Protein AF-A0A924AMP0-F1 (afdb_monomer_lite)

Secondary structure (DSSP, 8-state):
-HHHHHTHHHHHHHHSS-HHHHHHHHHHHHHHHHHHHHHHHHS----HHHHHHHHHHHHHHHHHHHHHHHHHHHHHHHHHHHHHHHHHHHHTT--------S-SSSHHHHHHHHHHHHHHHHHHHHHHHHHHHHHHHHHHHHHHHHHHHHHHHHHHHHHHHHHHHHHHHHHHHHHHHHHHHHHHHHHHHHHHHHHHHHHHHHHHHHHHHHHHHHHHHHHHHHHHHHHHHHHHHHHHHHHHHHHHHHHTGGGGHHHHHHHHHHHHHHHHHHHHHHHHHHHHHHHHHHHHT-

Foldseek 3Di:
DVLVVVLVVLLVVCQQDAPVRLVVVLVVLVVQLVVLVVCCVPDPPPDPVSVVVSVVSNVVSVVVSVSNVVSNVVNVVVLVVLLVVLVVCVVVVNLPDDQDDVHCDYPSNVVSVVSNVVSVVVVVVVVVVVVVVVVVVVVVVVVVVVVVVVVVVVVVVVVVVVVVVVVVVVVVVVVVVVVVVVVVVVVVVVVVVVVVVVVVVVVVVVVVVLVVLLVVLVVLLVVLVVQLVVLVVQLVVLVVQLVVLVVVPPVSPVSNVVSVVSNVVSVVSNVVSVVSNVVSVVVSVVSVVD

Sequence (290 aa):
MMFAKLLFPAIWLMRRRHFAGKLVLLALIAALPLMVVVWQLIGDASAGSDFVRGAIANGVGMLLLVYFLLALNRSVAQDLGQIMVATEKMIAGELRLSLVLDRSQDELGILAASVEKLSRTLSGMVANVRSNAAFVAHSGKSLAIGNRNLSDRTEQQAASLEQTAASVAQLSSTVRANANTASDANIQAGQVRNLANGGAACMVEAIEAVEAVQGSAKRMDEIVSVIDGLAFQTNILALNAAVEAARAGESGRGFSVVASEVRSLAQRSAESAKEIRLLIRVSSHHIAAS

Radius of gyration: 82.63 Å; chains: 1; bounding box: 149×42×211 Å

Structure (mmCIF, N/CA/C/O backbone):
data_AF-A0A924AMP0-F1
#
_entry.id   AF-A0A924AMP0-F1
#
loop_
_atom_site.group_PDB
_atom_site.id
_atom_site.type_symbol
_atom_site.label_atom_id
_atom_site.label_alt_id
_atom_site.label_comp_id
_atom_site.label_asym_id
_atom_site.label_entity_id
_atom_site.label_seq_id
_atom_site.pdbx_PDB_ins_code
_atom_site.Cartn_x
_atom_site.Cartn_y
_atom_site.Cartn_z
_atom_site.occupancy
_atom_site.B_iso_or_equiv
_atom_site.auth_seq_id
_atom_site.auth_comp_id
_atom_site.auth_asym_id
_atom_site.auth_atom_id
_atom_site.pdbx_PDB_model_num
ATOM 1 N N . MET A 1 1 ? 37.766 -8.713 -76.302 1.00 49.28 1 MET A N 1
ATOM 2 C CA . MET A 1 1 ? 38.794 -9.250 -75.374 1.00 49.28 1 MET A CA 1
ATOM 3 C C . MET A 1 1 ? 40.245 -9.017 -75.827 1.00 49.28 1 MET A C 1
ATOM 5 O O . MET A 1 1 ? 41.067 -8.758 -74.958 1.00 49.28 1 MET A O 1
ATOM 9 N N . MET A 1 2 ? 40.587 -9.033 -77.128 1.00 52.97 2 MET A N 1
ATOM 10 C CA . MET A 1 2 ? 41.971 -8.786 -77.606 1.00 52.97 2 MET A CA 1
ATOM 11 C C . MET A 1 2 ? 42.549 -7.403 -77.234 1.00 52.97 2 MET A C 1
ATOM 13 O O . MET A 1 2 ? 43.676 -7.330 -76.754 1.00 52.97 2 MET A O 1
ATOM 17 N N . PHE A 1 3 ? 41.767 -6.321 -77.337 1.00 56.41 3 PHE A N 1
ATOM 18 C CA . PHE A 1 3 ? 42.219 -4.958 -76.990 1.00 56.41 3 PHE A CA 1
ATOM 19 C C . PHE A 1 3 ? 42.600 -4.766 -75.511 1.00 56.41 3 PHE A C 1
ATOM 21 O O . PHE A 1 3 ? 43.469 -3.961 -75.189 1.00 56.41 3 PHE A O 1
ATOM 28 N N . ALA A 1 4 ? 41.981 -5.522 -74.598 1.00 59.81 4 ALA A N 1
ATOM 29 C CA . ALA A 1 4 ? 42.252 -5.407 -73.165 1.00 59.81 4 ALA A CA 1
ATOM 30 C C . ALA A 1 4 ? 43.604 -6.026 -72.770 1.00 59.81 4 ALA A C 1
ATOM 32 O O . ALA A 1 4 ? 44.246 -5.540 -71.843 1.00 59.81 4 ALA A O 1
ATOM 33 N N . LYS A 1 5 ? 44.055 -7.065 -73.491 1.00 67.75 5 LYS A N 1
ATOM 34 C CA . LYS A 1 5 ? 45.374 -7.681 -73.279 1.00 67.75 5 LYS A CA 1
ATOM 35 C C . LYS A 1 5 ? 46.502 -6.817 -73.844 1.00 67.75 5 LYS A C 1
ATOM 37 O O . LYS A 1 5 ? 47.561 -6.743 -73.234 1.00 67.75 5 LYS A O 1
ATOM 42 N N . LEU A 1 6 ? 46.252 -6.108 -74.950 1.00 71.81 6 LEU A N 1
ATOM 43 C CA . LEU A 1 6 ? 47.237 -5.214 -75.565 1.00 71.81 6 LEU A CA 1
ATOM 44 C C . LEU A 1 6 ? 47.578 -4.018 -74.661 1.00 71.81 6 LEU A C 1
ATOM 46 O O . LEU A 1 6 ? 48.734 -3.627 -74.574 1.00 71.81 6 LEU A O 1
ATOM 50 N N . LEU A 1 7 ? 46.589 -3.456 -73.959 1.00 75.94 7 LEU A N 1
ATOM 51 C CA . LEU A 1 7 ? 46.765 -2.315 -73.047 1.00 75.94 7 LEU A CA 1
ATOM 52 C C . LEU A 1 7 ? 47.281 -2.713 -71.653 1.00 75.94 7 LEU A C 1
ATOM 54 O O . LEU A 1 7 ? 47.599 -1.837 -70.855 1.00 75.94 7 LEU A O 1
ATOM 58 N N . PHE A 1 8 ? 47.371 -4.010 -71.341 1.00 78.69 8 PHE A N 1
ATOM 59 C CA . PHE A 1 8 ? 47.710 -4.502 -70.002 1.00 78.69 8 PHE A CA 1
ATOM 60 C C . PHE A 1 8 ? 49.053 -3.977 -69.450 1.00 78.69 8 PHE A C 1
ATOM 62 O O . PHE A 1 8 ? 49.065 -3.563 -68.292 1.00 78.69 8 PHE A O 1
ATOM 69 N N . PRO A 1 9 ? 50.153 -3.896 -70.231 1.00 80.31 9 PRO A N 1
ATOM 70 C CA . PRO A 1 9 ? 51.427 -3.353 -69.751 1.00 80.31 9 PRO A CA 1
ATOM 71 C C . PRO A 1 9 ? 51.350 -1.859 -69.409 1.00 80.31 9 PRO A C 1
ATOM 73 O O . PRO A 1 9 ? 51.807 -1.446 -68.343 1.00 80.31 9 PRO A O 1
ATOM 76 N N . ALA A 1 10 ? 50.731 -1.044 -70.275 1.00 77.69 10 ALA A N 1
ATOM 77 C CA . ALA A 1 10 ? 50.540 0.383 -70.004 1.00 77.69 10 ALA A CA 1
ATOM 78 C C . ALA A 1 10 ? 49.589 0.623 -68.840 1.00 77.69 10 ALA A C 1
ATOM 80 O O . ALA A 1 10 ? 49.848 1.491 -68.014 1.00 77.69 10 ALA A O 1
ATOM 81 N N . ILE A 1 11 ? 48.515 -0.159 -68.749 1.00 78.12 11 ILE A N 1
ATOM 82 C CA . ILE A 1 11 ? 47.588 -0.110 -67.625 1.00 78.12 11 ILE A CA 1
ATOM 83 C C . ILE A 1 11 ? 48.341 -0.470 -66.342 1.00 78.12 11 ILE A C 1
ATOM 85 O O . ILE A 1 11 ? 48.287 0.291 -65.389 1.00 78.12 11 ILE A O 1
ATOM 89 N N . TRP A 1 12 ? 49.116 -1.553 -66.307 1.00 81.44 12 TRP A N 1
ATOM 90 C CA . TRP A 1 12 ? 49.914 -1.931 -65.137 1.00 81.44 12 TRP A CA 1
ATOM 91 C C . TRP A 1 12 ? 50.905 -0.833 -64.712 1.00 81.44 12 TRP A C 1
ATOM 93 O O . TRP A 1 12 ? 50.969 -0.484 -63.533 1.00 81.44 12 TRP A O 1
ATOM 103 N N . LEU A 1 13 ? 51.612 -0.217 -65.666 1.00 78.44 13 LEU A N 1
ATOM 104 C CA . LEU A 1 13 ? 52.546 0.879 -65.387 1.00 78.44 13 LEU A CA 1
ATOM 105 C C . LEU A 1 13 ? 51.825 2.136 -64.872 1.00 78.44 13 LEU A C 1
ATOM 107 O O . LEU A 1 13 ? 52.231 2.720 -63.866 1.00 78.44 13 LEU A O 1
ATOM 111 N N . MET A 1 14 ? 50.728 2.523 -65.529 1.00 74.62 14 MET A N 1
ATOM 112 C CA . MET A 1 14 ? 49.878 3.650 -65.129 1.00 74.62 14 MET A CA 1
ATOM 113 C C . MET A 1 14 ? 49.237 3.426 -63.762 1.00 74.62 14 MET A C 1
ATOM 115 O O . MET A 1 14 ? 48.948 4.380 -63.055 1.00 74.62 14 MET A O 1
ATOM 119 N N . ARG A 1 15 ? 49.020 2.175 -63.363 1.00 74.25 15 ARG A N 1
ATOM 120 C CA . ARG A 1 15 ? 48.409 1.809 -62.084 1.00 74.25 15 ARG A CA 1
ATOM 121 C C . ARG A 1 15 ? 49.348 1.915 -60.887 1.00 74.25 15 ARG A C 1
ATOM 123 O O . ARG A 1 15 ? 48.858 1.984 -59.768 1.00 74.25 15 ARG A O 1
ATOM 130 N N . ARG A 1 16 ? 50.666 1.933 -61.103 1.00 77.50 16 ARG A N 1
ATOM 131 C CA . ARG A 1 16 ? 51.673 1.993 -60.028 1.00 77.50 16 ARG A CA 1
ATOM 132 C C . ARG A 1 16 ? 52.126 3.419 -59.692 1.00 77.50 16 ARG A C 1
ATOM 134 O O . ARG A 1 16 ? 52.827 3.618 -58.708 1.00 77.50 16 ARG A O 1
ATOM 141 N N . ARG A 1 17 ? 51.764 4.408 -60.513 1.00 77.00 17 ARG A N 1
ATOM 142 C CA . ARG A 1 17 ? 52.144 5.816 -60.327 1.00 77.00 17 ARG A CA 1
ATOM 143 C C . ARG A 1 17 ? 50.979 6.630 -59.764 1.00 77.00 17 ARG A C 1
ATOM 145 O O . ARG A 1 17 ? 49.837 6.392 -60.140 1.00 77.00 17 ARG A O 1
ATOM 152 N N . HIS A 1 18 ? 51.279 7.635 -58.942 1.00 82.44 18 HIS A N 1
ATOM 153 C CA . HIS A 1 18 ? 50.321 8.687 -58.574 1.00 82.44 18 HIS A CA 1
ATOM 154 C C . HIS A 1 18 ? 49.787 9.406 -59.813 1.00 82.44 18 HIS A C 1
ATOM 156 O O . HIS A 1 18 ? 50.470 9.441 -60.842 1.00 82.44 18 HIS A O 1
ATOM 162 N N . PHE A 1 19 ? 48.607 10.021 -59.724 1.00 81.56 19 PHE A N 1
ATOM 163 C CA . PHE A 1 19 ? 47.992 10.733 -60.846 1.00 81.56 19 PHE A CA 1
ATOM 164 C C . PHE A 1 19 ? 48.928 11.784 -61.462 1.00 81.56 19 PHE A C 1
ATOM 166 O O . PHE A 1 19 ? 49.113 11.804 -62.680 1.00 81.56 19 PHE A O 1
ATOM 173 N N . ALA A 1 20 ? 49.632 12.562 -60.633 1.00 82.81 20 ALA A N 1
ATOM 174 C CA . ALA A 1 20 ? 50.655 13.503 -61.098 1.00 82.81 20 ALA A CA 1
ATOM 175 C C . ALA A 1 20 ? 51.782 12.806 -61.887 1.00 82.81 20 ALA A C 1
ATOM 177 O O . ALA A 1 20 ? 52.205 13.280 -62.938 1.00 82.81 20 ALA A O 1
ATOM 178 N N . GLY A 1 21 ? 52.221 11.625 -61.440 1.00 84.00 21 GLY A N 1
ATOM 179 C CA . GLY A 1 21 ? 53.219 10.817 -62.143 1.00 84.00 21 GLY A CA 1
ATOM 180 C C . GLY A 1 21 ? 52.727 10.252 -63.481 1.00 84.00 21 GLY A C 1
ATOM 181 O O . GLY A 1 21 ? 53.539 10.079 -64.392 1.00 84.00 21 GLY A O 1
ATOM 182 N N . LYS A 1 22 ? 51.417 9.992 -63.621 1.00 85.50 22 LYS A N 1
ATOM 183 C CA . LYS A 1 22 ? 50.777 9.604 -64.893 1.00 85.50 22 LYS A CA 1
ATOM 184 C C . LYS A 1 22 ? 50.780 10.782 -65.874 1.00 85.50 22 LYS A C 1
ATOM 186 O O . LYS A 1 22 ? 51.137 10.601 -67.035 1.00 85.50 22 LYS A O 1
ATOM 191 N N . LEU A 1 23 ? 50.458 11.988 -65.395 1.00 85.88 23 LEU A N 1
ATOM 192 C CA . LEU A 1 23 ? 50.478 13.216 -66.199 1.00 85.88 23 LEU A CA 1
ATOM 193 C C . LEU A 1 23 ? 51.889 13.586 -66.664 1.00 85.88 23 LEU A C 1
ATOM 195 O O . LEU A 1 23 ? 52.074 13.890 -67.838 1.00 85.88 23 LEU A O 1
ATOM 199 N N . VAL A 1 24 ? 52.892 13.492 -65.785 1.00 87.94 24 VAL A N 1
ATOM 200 C CA . VAL A 1 24 ? 54.298 13.731 -66.155 1.00 87.94 24 VAL A CA 1
ATOM 201 C C . VAL A 1 24 ? 54.767 12.727 -67.210 1.00 87.94 24 VAL A C 1
ATOM 203 O O . VAL A 1 24 ? 55.423 13.112 -68.172 1.00 87.94 24 VAL A O 1
ATOM 206 N N . LEU A 1 25 ? 54.399 11.447 -67.082 1.00 86.88 25 LEU A N 1
ATOM 207 C CA . LEU A 1 25 ? 54.739 10.428 -68.078 1.00 86.88 25 LEU A CA 1
ATOM 208 C C . LEU A 1 25 ? 54.087 10.717 -69.439 1.00 86.88 25 LEU A C 1
ATOM 210 O O . LEU A 1 25 ? 54.753 10.602 -70.464 1.00 86.88 25 LEU A O 1
ATOM 214 N N . LEU A 1 26 ? 52.822 11.146 -69.461 1.00 88.38 26 LEU A N 1
ATOM 215 C CA . LEU A 1 26 ? 52.153 11.563 -70.697 1.00 88.38 26 LEU A CA 1
ATOM 216 C C . LEU A 1 26 ? 52.784 12.817 -71.307 1.00 88.38 26 LEU A C 1
ATOM 218 O O . LEU A 1 26 ? 52.979 12.855 -72.517 1.00 88.38 26 LEU A O 1
ATOM 222 N N . ALA A 1 27 ? 53.141 13.808 -70.488 1.00 87.56 27 ALA A N 1
ATOM 223 C CA . ALA A 1 27 ? 53.802 15.027 -70.945 1.00 87.56 27 ALA A CA 1
ATOM 224 C C . ALA A 1 27 ? 55.174 14.727 -71.571 1.00 87.56 27 ALA A C 1
ATOM 226 O O . ALA A 1 27 ? 55.487 15.256 -72.633 1.00 87.56 27 ALA A O 1
ATOM 227 N N . LEU A 1 28 ? 55.959 13.825 -70.969 1.00 88.31 28 LEU A N 1
ATOM 228 C CA . LEU A 1 28 ? 57.234 13.373 -71.533 1.00 88.31 28 LEU A CA 1
ATOM 229 C C . LEU A 1 28 ? 57.041 12.627 -72.861 1.00 88.31 28 LEU A C 1
ATOM 231 O O . LEU A 1 28 ? 57.766 12.894 -73.816 1.00 88.31 28 LEU A O 1
ATOM 235 N N . ILE A 1 29 ? 56.046 11.738 -72.954 1.00 87.88 29 ILE A N 1
ATOM 236 C CA . ILE A 1 29 ? 55.737 11.019 -74.201 1.00 87.88 29 ILE A CA 1
ATOM 237 C C . ILE A 1 29 ? 55.261 11.986 -75.295 1.00 87.88 29 ILE A C 1
ATOM 239 O O . ILE A 1 29 ? 55.633 11.816 -76.451 1.00 87.88 29 ILE A O 1
ATOM 243 N N . ALA A 1 30 ? 54.485 13.014 -74.943 1.00 87.56 30 ALA A N 1
ATOM 244 C CA . ALA A 1 30 ? 54.027 14.044 -75.875 1.00 87.56 30 ALA A CA 1
ATOM 245 C C . ALA A 1 30 ? 55.147 15.006 -76.313 1.00 87.56 30 ALA A C 1
ATOM 247 O O . ALA A 1 30 ? 55.114 15.515 -77.432 1.00 87.56 30 ALA A O 1
ATOM 248 N N . ALA A 1 31 ? 56.155 15.238 -75.466 1.00 86.81 31 ALA A N 1
ATOM 249 C CA . ALA A 1 31 ? 57.297 16.093 -75.785 1.00 86.81 31 ALA A CA 1
ATOM 250 C C . ALA A 1 31 ? 58.271 15.447 -76.787 1.00 86.81 31 ALA A C 1
ATOM 252 O O . ALA A 1 31 ? 58.903 16.163 -77.558 1.00 86.81 31 ALA A O 1
ATOM 253 N N . LEU A 1 32 ? 58.372 14.112 -76.817 1.00 85.56 32 LEU A N 1
ATOM 254 C CA . LEU A 1 32 ? 59.247 13.376 -77.741 1.00 85.56 32 LEU A CA 1
ATOM 255 C C . LEU A 1 32 ? 58.989 13.685 -79.230 1.00 85.56 32 LEU A C 1
ATOM 257 O O . LEU A 1 32 ? 59.943 14.072 -79.904 1.00 85.56 32 LEU A O 1
ATOM 261 N N . PRO A 1 33 ? 57.759 13.569 -79.774 1.00 84.12 33 PRO A N 1
ATOM 262 C CA . PRO A 1 33 ? 57.504 13.926 -81.169 1.00 84.12 33 PRO A CA 1
ATOM 263 C C . PRO A 1 33 ? 57.737 15.423 -81.424 1.00 84.12 33 PRO A C 1
ATOM 265 O O . PRO A 1 33 ? 58.324 15.805 -82.433 1.00 84.12 33 PRO A O 1
ATOM 268 N N . LEU A 1 34 ? 57.382 16.287 -80.468 1.00 83.88 34 LEU A N 1
ATOM 269 C CA . LEU A 1 34 ? 57.619 17.727 -80.587 1.00 83.88 34 LEU A CA 1
ATOM 270 C C . LEU A 1 34 ? 59.120 18.056 -80.690 1.00 83.88 34 LEU A C 1
ATOM 272 O O . LEU A 1 34 ? 59.516 18.866 -81.524 1.00 83.88 34 LEU A O 1
ATOM 276 N N . MET A 1 35 ? 59.965 17.390 -79.897 1.00 85.00 35 MET A N 1
ATOM 277 C CA . MET A 1 35 ? 61.423 17.517 -79.984 1.00 85.00 35 MET A CA 1
ATOM 278 C C . MET A 1 35 ? 61.969 17.042 -81.332 1.00 85.00 35 MET A C 1
ATOM 280 O O . MET A 1 35 ? 62.850 17.698 -81.883 1.00 85.00 35 MET A O 1
ATOM 284 N N . VAL A 1 36 ? 61.441 15.944 -81.886 1.00 84.88 36 VAL A N 1
ATOM 285 C CA . VAL A 1 36 ? 61.840 15.452 -83.217 1.00 84.88 36 VAL A CA 1
ATOM 286 C C . VAL A 1 36 ? 61.487 16.475 -84.299 1.00 84.88 36 VAL A C 1
ATOM 288 O O . VAL A 1 36 ? 62.316 16.748 -85.164 1.00 84.88 36 VAL A O 1
ATOM 291 N N . VAL A 1 37 ? 60.303 17.091 -84.228 1.00 83.81 37 VAL A N 1
ATOM 292 C CA . VAL A 1 37 ? 59.884 18.154 -85.159 1.00 83.81 37 VAL A CA 1
ATOM 293 C C . VAL A 1 37 ? 60.779 19.393 -85.043 1.00 83.81 37 VAL A C 1
ATOM 295 O O . VAL A 1 37 ? 61.227 19.921 -86.056 1.00 83.81 37 VAL A O 1
ATOM 298 N N . VAL A 1 38 ? 61.086 19.846 -83.824 1.00 84.75 38 VAL A N 1
ATOM 299 C CA . VAL A 1 38 ? 61.974 21.001 -83.596 1.00 84.75 38 VAL A CA 1
ATOM 300 C C . VAL A 1 38 ? 63.387 20.727 -84.117 1.00 84.75 38 VAL A C 1
ATOM 302 O O . VAL A 1 38 ? 63.980 21.588 -84.763 1.00 84.75 38 VAL A O 1
ATOM 305 N N . TRP A 1 39 ? 63.916 19.522 -83.893 1.00 81.62 39 TRP A N 1
ATOM 306 C CA . TRP A 1 39 ? 65.228 19.126 -84.403 1.00 81.62 39 TRP A CA 1
ATOM 307 C C . TRP A 1 39 ? 65.273 19.112 -85.939 1.00 81.62 39 TRP A C 1
ATOM 309 O O . TRP A 1 39 ? 66.247 19.582 -86.521 1.00 81.62 39 TRP A O 1
ATOM 319 N N . GLN A 1 40 ? 64.197 18.663 -86.595 1.00 79.38 40 GLN A N 1
ATOM 320 C CA . GLN A 1 40 ? 64.063 18.711 -88.057 1.00 79.38 40 GLN A CA 1
ATOM 321 C C . GLN A 1 40 ? 63.944 20.137 -88.620 1.00 79.38 40 GLN A C 1
ATOM 323 O O . GLN A 1 40 ? 64.362 20.364 -89.749 1.00 79.38 40 GLN A O 1
ATOM 328 N N . LEU A 1 41 ? 63.374 21.082 -87.864 1.00 78.88 41 LEU A N 1
ATOM 329 C CA . LEU A 1 41 ? 63.226 22.483 -88.281 1.00 78.88 41 LEU A CA 1
ATOM 330 C C . LEU A 1 41 ? 64.513 23.306 -88.120 1.00 78.88 41 LEU A C 1
ATOM 332 O O . LEU A 1 41 ? 64.723 24.250 -88.875 1.00 78.88 41 LEU A O 1
ATOM 336 N N . ILE A 1 42 ? 65.336 22.988 -87.115 1.00 80.31 42 ILE A N 1
ATOM 337 C CA . ILE A 1 42 ? 66.580 23.715 -86.805 1.00 80.31 42 ILE A CA 1
ATOM 338 C C . ILE A 1 42 ? 67.790 23.099 -87.528 1.00 80.31 42 ILE A C 1
ATOM 340 O O . ILE A 1 42 ? 68.749 23.806 -87.832 1.00 80.31 42 ILE A O 1
ATOM 344 N N . GLY A 1 43 ? 67.776 21.788 -87.783 1.00 69.62 43 GLY A N 1
ATOM 345 C CA . GLY A 1 43 ? 68.837 21.103 -88.519 1.00 69.62 43 GLY A CA 1
ATOM 346 C C . GLY A 1 43 ? 68.798 21.402 -90.019 1.00 69.62 43 GLY A C 1
ATOM 347 O O . GLY A 1 43 ? 67.726 21.580 -90.592 1.00 69.62 43 GLY A O 1
ATOM 348 N N . ASP A 1 44 ? 69.965 21.396 -90.669 1.00 60.41 44 ASP A N 1
ATOM 349 C CA . ASP A 1 44 ? 70.131 21.567 -92.122 1.00 60.41 44 ASP A CA 1
ATOM 350 C C . ASP A 1 44 ? 69.695 20.281 -92.864 1.00 60.41 44 ASP A C 1
ATOM 352 O O . ASP A 1 44 ? 70.479 19.571 -93.498 1.00 60.41 44 ASP A O 1
ATOM 356 N N . ALA A 1 45 ? 68.428 19.898 -92.676 1.00 56.88 45 ALA A N 1
ATOM 357 C CA . ALA A 1 45 ? 67.839 18.620 -93.063 1.00 56.88 45 ALA A CA 1
ATOM 358 C C . ALA A 1 45 ? 67.558 18.557 -94.576 1.00 56.88 45 ALA A C 1
ATOM 360 O O . ALA A 1 45 ? 66.424 18.395 -95.020 1.00 56.88 45 ALA A O 1
ATOM 361 N N . SER A 1 46 ? 68.607 18.687 -95.387 1.00 53.25 46 SER A N 1
ATOM 362 C CA . SER A 1 46 ? 68.559 18.562 -96.849 1.00 53.25 46 SER A CA 1
ATOM 363 C C . SER A 1 46 ? 68.765 17.118 -97.347 1.00 53.25 46 SER A C 1
ATOM 365 O O . SER A 1 46 ? 68.686 16.860 -98.548 1.00 53.25 46 SER A O 1
ATOM 367 N N . ALA A 1 47 ? 68.960 16.142 -96.445 1.00 60.06 47 ALA A N 1
ATOM 368 C CA . ALA A 1 47 ? 69.071 14.718 -96.773 1.00 60.06 47 ALA A CA 1
ATOM 369 C C . ALA A 1 47 ? 67.721 13.982 -96.627 1.00 60.06 47 ALA A C 1
ATOM 371 O O . ALA A 1 47 ? 67.167 13.862 -95.533 1.00 60.06 47 ALA A O 1
ATOM 372 N N . GLY A 1 48 ? 67.203 13.407 -97.721 1.00 61.53 48 GLY A N 1
ATOM 373 C CA . GLY A 1 48 ? 65.899 12.719 -97.746 1.00 61.53 48 GLY A CA 1
ATOM 374 C C . GLY A 1 48 ? 65.742 11.546 -96.759 1.00 61.53 48 GLY A C 1
ATOM 375 O O . GLY A 1 48 ? 64.620 11.203 -96.390 1.00 61.53 48 GLY A O 1
ATOM 376 N N . SER A 1 49 ? 66.839 10.952 -96.274 1.00 67.88 49 SER A N 1
ATOM 377 C CA . SER A 1 49 ? 66.812 9.875 -95.271 1.00 67.88 49 SER A CA 1
ATOM 378 C C . SER A 1 49 ? 66.461 10.346 -93.855 1.00 67.88 49 SER A C 1
ATOM 380 O O . SER A 1 49 ? 65.857 9.584 -93.096 1.00 67.88 49 SER A O 1
ATOM 382 N N . ASP A 1 50 ? 66.801 11.585 -93.493 1.00 72.12 50 ASP A N 1
ATOM 383 C CA . ASP A 1 50 ? 66.580 12.117 -92.139 1.00 72.12 50 ASP A CA 1
ATOM 384 C C . ASP A 1 50 ? 65.132 12.582 -91.944 1.00 72.12 50 ASP A C 1
ATOM 386 O O . ASP A 1 50 ? 64.558 12.445 -90.857 1.00 72.12 50 ASP A O 1
ATOM 390 N N . PHE A 1 51 ? 64.482 13.008 -93.032 1.00 74.44 51 PHE A N 1
ATOM 391 C CA . PHE A 1 51 ? 63.049 13.290 -93.052 1.00 74.44 51 PHE A CA 1
ATOM 392 C C . PHE A 1 51 ? 62.212 12.028 -92.781 1.00 74.44 51 PHE A C 1
ATOM 394 O O . PHE A 1 51 ? 61.341 12.032 -91.909 1.00 74.44 51 PHE A O 1
ATOM 401 N N . VAL A 1 52 ? 62.521 10.914 -93.463 1.00 79.56 52 VAL A N 1
ATOM 402 C CA . VAL A 1 52 ? 61.801 9.635 -93.304 1.00 79.56 52 VAL A CA 1
ATOM 403 C C . VAL A 1 52 ? 61.968 9.067 -91.891 1.00 79.56 52 VAL A C 1
ATOM 405 O O . VAL A 1 52 ? 60.993 8.619 -91.285 1.00 79.56 52 VAL A O 1
ATOM 408 N N . ARG A 1 53 ? 63.180 9.120 -91.323 1.00 80.31 53 ARG A N 1
ATOM 409 C CA . ARG A 1 53 ? 63.443 8.645 -89.953 1.00 80.31 53 ARG A CA 1
ATOM 410 C C . ARG A 1 53 ? 62.674 9.446 -88.902 1.00 80.31 53 ARG A C 1
ATOM 412 O O . ARG A 1 53 ? 62.076 8.843 -88.010 1.00 80.31 53 ARG A O 1
ATOM 419 N N . GLY A 1 54 ? 62.631 10.774 -89.019 1.00 82.19 54 GLY A N 1
ATOM 420 C CA . GLY A 1 54 ? 61.859 11.596 -88.086 1.00 82.19 54 GLY A CA 1
ATOM 421 C C . GLY A 1 54 ? 60.343 11.448 -88.258 1.00 82.19 54 GLY A C 1
ATOM 422 O O . GLY A 1 54 ? 59.622 11.449 -87.263 1.00 82.19 54 GLY A O 1
ATOM 423 N N . ALA A 1 55 ? 59.841 11.206 -89.475 1.00 82.00 55 ALA A N 1
ATOM 424 C CA . ALA A 1 55 ? 58.425 10.892 -89.699 1.00 82.00 55 ALA A CA 1
ATOM 425 C C . ALA A 1 55 ? 58.004 9.576 -89.013 1.00 82.00 55 ALA A C 1
ATOM 427 O O . ALA A 1 55 ? 56.964 9.525 -88.354 1.00 82.00 55 ALA A O 1
ATOM 428 N N . ILE A 1 56 ? 58.838 8.531 -89.094 1.00 85.38 56 ILE A N 1
ATOM 429 C CA . ILE A 1 56 ? 58.601 7.256 -88.397 1.00 85.38 56 ILE A CA 1
ATOM 430 C C . ILE A 1 56 ? 58.648 7.453 -86.875 1.00 85.38 56 ILE A C 1
ATOM 432 O O . ILE A 1 56 ? 57.758 6.974 -86.172 1.00 85.38 56 ILE A O 1
ATOM 436 N N . ALA A 1 57 ? 59.638 8.187 -86.356 1.00 85.06 57 ALA A N 1
ATOM 437 C CA . ALA A 1 57 ? 59.755 8.468 -84.923 1.00 85.06 57 ALA A CA 1
ATOM 438 C C . ALA A 1 57 ? 58.538 9.238 -84.377 1.00 85.06 57 ALA A C 1
ATOM 440 O O . ALA A 1 57 ? 58.003 8.880 -83.326 1.00 85.06 57 ALA A O 1
ATOM 441 N N . ASN A 1 58 ? 58.045 10.232 -85.121 1.00 85.06 58 ASN A N 1
ATOM 442 C CA . ASN A 1 58 ? 56.819 10.959 -84.794 1.00 85.06 58 ASN A CA 1
ATOM 443 C C . ASN A 1 58 ? 55.581 10.055 -84.815 1.00 85.06 58 ASN A C 1
ATOM 445 O O . ASN A 1 58 ? 54.773 10.099 -83.887 1.00 85.06 58 ASN A O 1
ATOM 449 N N . GLY A 1 59 ? 55.450 9.195 -85.831 1.00 86.62 59 GLY A N 1
ATOM 450 C CA . GLY A 1 59 ? 54.354 8.229 -85.928 1.00 86.62 59 GLY A CA 1
ATOM 451 C C . GLY A 1 59 ? 54.326 7.252 -84.749 1.00 86.62 59 GLY A C 1
ATOM 452 O O . GLY A 1 59 ? 53.278 7.049 -84.135 1.00 86.62 59 GLY A O 1
ATOM 453 N N . VAL A 1 60 ? 55.483 6.702 -84.370 1.00 88.44 60 VAL A N 1
ATOM 454 C CA . VAL A 1 60 ? 55.615 5.815 -83.201 1.00 88.44 60 VAL A CA 1
ATOM 455 C C . VAL A 1 60 ? 55.331 6.568 -81.897 1.00 88.44 60 VAL A C 1
ATOM 457 O O . VAL A 1 60 ? 54.601 6.055 -81.050 1.00 88.44 60 VAL A O 1
ATOM 460 N N . GLY A 1 61 ? 55.842 7.794 -81.742 1.00 87.62 61 GLY A N 1
ATOM 461 C CA . GLY A 1 61 ? 55.567 8.644 -80.580 1.00 87.62 61 GLY A CA 1
ATOM 462 C C . GLY A 1 61 ? 54.076 8.947 -80.413 1.00 87.62 61 GLY A C 1
ATOM 463 O O . GLY A 1 61 ? 53.535 8.807 -79.316 1.00 87.62 61 GLY A O 1
ATOM 464 N N . MET A 1 62 ? 53.384 9.267 -81.510 1.00 87.19 62 MET A N 1
ATOM 465 C CA . MET A 1 62 ? 51.943 9.526 -81.508 1.00 87.19 62 MET A CA 1
ATOM 466 C C . MET A 1 62 ? 51.134 8.266 -81.171 1.00 87.19 62 MET A C 1
ATOM 468 O O . MET A 1 62 ? 50.199 8.323 -80.373 1.00 87.19 62 MET A O 1
ATOM 472 N N . LEU A 1 63 ? 51.519 7.106 -81.715 1.00 89.62 63 LEU A N 1
ATOM 473 C CA . LEU A 1 63 ? 50.887 5.825 -81.386 1.00 89.62 63 LEU A CA 1
ATOM 474 C C . LEU A 1 63 ? 51.074 5.454 -79.909 1.00 89.62 63 LEU A C 1
ATOM 476 O O . LEU A 1 63 ? 50.118 5.014 -79.268 1.00 89.62 63 LEU A O 1
ATOM 480 N N . LEU A 1 64 ? 52.267 5.671 -79.346 1.00 87.88 64 LEU A N 1
ATOM 481 C CA . LEU A 1 64 ? 52.531 5.462 -77.920 1.00 87.88 64 LEU A CA 1
ATOM 482 C C . LEU A 1 64 ? 51.722 6.424 -77.043 1.00 87.88 64 LEU A C 1
ATOM 484 O O . LEU A 1 64 ? 51.168 5.996 -76.029 1.00 87.88 64 LEU A O 1
ATOM 488 N N . LEU A 1 65 ? 51.595 7.692 -77.440 1.00 87.75 65 LEU A N 1
ATOM 489 C CA . LEU A 1 65 ? 50.778 8.670 -76.724 1.00 87.75 65 LEU A CA 1
ATOM 490 C C . LEU A 1 65 ? 49.306 8.239 -76.682 1.00 87.75 65 LEU A C 1
ATOM 492 O O . LEU A 1 65 ? 48.715 8.171 -75.604 1.00 87.75 65 LEU A O 1
ATOM 496 N N . VAL A 1 66 ? 48.730 7.880 -77.834 1.00 90.19 66 VAL A N 1
ATOM 497 C CA . VAL A 1 66 ? 47.347 7.382 -77.925 1.00 90.19 66 VAL A CA 1
ATOM 498 C C . VAL A 1 66 ? 47.171 6.109 -77.093 1.00 90.19 66 VAL A C 1
ATOM 500 O O . VAL A 1 66 ? 46.195 5.982 -76.354 1.00 90.19 66 VAL A O 1
ATOM 503 N N . TYR A 1 67 ? 48.133 5.187 -77.147 1.00 89.44 67 TYR A N 1
ATOM 504 C CA . TYR A 1 67 ? 48.120 3.951 -76.365 1.00 89.44 67 TYR A CA 1
ATOM 505 C C . TYR A 1 67 ? 48.078 4.213 -74.848 1.00 89.44 67 TYR A C 1
ATOM 507 O O . TYR A 1 67 ? 47.231 3.649 -74.148 1.00 89.44 67 TYR A O 1
ATOM 515 N N . PHE A 1 68 ? 48.923 5.111 -74.330 1.00 87.62 68 PHE A N 1
ATOM 516 C CA . PHE A 1 68 ? 48.935 5.462 -72.906 1.00 87.62 68 PHE A CA 1
ATOM 517 C C . PHE A 1 68 ? 47.724 6.304 -72.474 1.00 87.62 68 PHE A C 1
ATOM 519 O O . PHE A 1 68 ? 47.240 6.123 -71.354 1.00 87.62 68 PHE A O 1
ATOM 526 N N . LEU A 1 69 ? 47.181 7.164 -73.344 1.00 88.31 69 LEU A N 1
ATOM 527 C CA . LEU A 1 69 ? 45.935 7.897 -73.082 1.00 88.31 69 LEU A CA 1
ATOM 528 C C . LEU A 1 69 ? 44.732 6.954 -72.969 1.00 88.31 69 LEU A C 1
ATOM 530 O O . LEU A 1 69 ? 43.943 7.065 -72.028 1.00 88.31 69 LEU A O 1
ATOM 534 N N . LEU A 1 70 ? 44.614 5.981 -73.877 1.00 89.25 70 LEU A N 1
ATOM 535 C CA . LEU A 1 70 ? 43.568 4.958 -73.815 1.00 89.25 70 LEU A CA 1
ATOM 536 C C . LEU A 1 70 ? 43.712 4.077 -72.567 1.00 89.25 70 LEU A C 1
ATOM 538 O O . LEU A 1 70 ? 42.709 3.755 -71.926 1.00 89.25 70 LEU A O 1
ATOM 542 N N . ALA A 1 71 ? 44.944 3.718 -72.189 1.00 86.44 71 ALA A N 1
ATOM 543 C CA . ALA A 1 71 ? 45.221 2.976 -70.960 1.00 86.44 71 ALA A CA 1
ATOM 544 C C . ALA A 1 71 ? 44.809 3.760 -69.702 1.00 86.44 71 ALA A C 1
ATOM 546 O O . ALA A 1 71 ? 44.173 3.191 -68.810 1.00 86.44 71 ALA A O 1
ATOM 547 N N . LEU A 1 72 ? 45.123 5.060 -69.642 1.00 86.62 72 LEU A N 1
ATOM 548 C CA . LEU A 1 72 ? 44.744 5.931 -68.530 1.00 86.62 72 LEU A CA 1
ATOM 549 C C . LEU A 1 72 ? 43.221 6.068 -68.427 1.00 86.62 72 LEU A C 1
ATOM 551 O O . LEU A 1 72 ? 42.664 5.783 -67.368 1.00 86.62 72 LEU A O 1
ATOM 555 N N . ASN A 1 73 ? 42.551 6.439 -69.524 1.00 88.06 73 ASN A N 1
ATOM 556 C CA . ASN A 1 73 ? 41.099 6.628 -69.553 1.00 88.06 73 ASN A CA 1
ATOM 557 C C . ASN A 1 73 ? 40.367 5.349 -69.123 1.00 88.06 73 ASN A C 1
ATOM 559 O O . ASN A 1 73 ? 39.521 5.368 -68.231 1.00 88.06 73 ASN A O 1
ATOM 563 N N . ARG A 1 74 ? 40.762 4.199 -69.683 1.00 86.00 74 ARG A N 1
ATOM 564 C CA . ARG A 1 74 ? 40.152 2.911 -69.341 1.00 86.00 74 ARG A CA 1
ATOM 565 C C . ARG A 1 74 ? 40.375 2.529 -67.876 1.00 86.00 74 ARG A C 1
ATOM 567 O O . ARG A 1 74 ? 39.462 1.988 -67.259 1.00 86.00 74 ARG A O 1
ATOM 574 N N . SER A 1 75 ? 41.562 2.790 -67.321 1.00 84.19 75 SER A N 1
ATOM 575 C CA . SER A 1 75 ? 41.830 2.499 -65.909 1.00 84.19 75 SER A CA 1
ATOM 576 C C . SER A 1 75 ? 40.985 3.379 -64.989 1.00 84.19 75 SER A C 1
ATOM 578 O O . SER A 1 75 ? 40.338 2.847 -64.095 1.00 84.19 75 SER A O 1
ATOM 580 N N . VAL A 1 76 ? 40.948 4.692 -65.237 1.00 85.94 76 VAL A N 1
ATOM 581 C CA . VAL A 1 76 ? 40.188 5.651 -64.419 1.00 85.94 76 VAL A CA 1
ATOM 582 C C . VAL A 1 76 ? 38.687 5.370 -64.490 1.00 85.94 76 VAL A C 1
ATOM 584 O O . VAL A 1 76 ? 38.041 5.288 -63.451 1.00 85.94 76 VAL A O 1
ATOM 587 N N . ALA A 1 77 ? 38.137 5.146 -65.688 1.00 88.44 77 ALA A N 1
ATOM 588 C CA . ALA A 1 77 ? 36.717 4.844 -65.864 1.00 88.44 77 ALA A CA 1
ATOM 589 C C . ALA A 1 77 ? 36.298 3.553 -65.140 1.00 88.44 77 ALA A C 1
ATOM 591 O O . ALA A 1 77 ? 35.231 3.499 -64.533 1.00 88.44 77 ALA A O 1
ATOM 592 N N . GLN A 1 78 ? 37.142 2.516 -65.168 1.00 85.81 78 GLN A N 1
ATOM 593 C CA . GLN A 1 78 ? 36.850 1.254 -64.490 1.00 85.81 78 GLN A CA 1
ATOM 594 C C . GLN A 1 78 ? 36.885 1.391 -62.960 1.00 85.81 78 GLN A C 1
ATOM 596 O O . GLN A 1 78 ? 36.029 0.817 -62.286 1.00 85.81 78 GLN A O 1
ATOM 601 N N . ASP A 1 79 ? 37.864 2.113 -62.411 1.00 85.50 79 ASP A N 1
ATOM 602 C CA . ASP A 1 79 ? 37.984 2.290 -60.960 1.00 85.50 79 ASP A CA 1
ATOM 603 C C . ASP A 1 79 ? 36.879 3.225 -60.426 1.00 85.50 79 ASP A C 1
ATOM 605 O O . ASP A 1 79 ? 36.235 2.905 -59.427 1.00 85.50 79 ASP A O 1
ATOM 609 N N . LEU A 1 80 ? 36.576 4.326 -61.132 1.00 88.62 80 LEU A N 1
ATOM 610 C CA . LEU A 1 80 ? 35.447 5.204 -60.796 1.00 88.62 80 LEU A CA 1
ATOM 611 C C . LEU A 1 80 ? 34.111 4.464 -60.866 1.00 88.62 80 LEU A C 1
ATOM 613 O O . LEU A 1 80 ? 33.297 4.615 -59.962 1.00 88.62 80 LEU A O 1
ATOM 617 N N . GLY A 1 81 ? 33.903 3.617 -61.878 1.00 89.25 81 GLY A N 1
ATOM 618 C CA . GLY A 1 81 ? 32.693 2.802 -61.982 1.00 89.25 81 GLY A CA 1
ATOM 619 C C . GLY A 1 81 ? 32.489 1.878 -60.776 1.00 89.25 81 GLY A C 1
ATOM 620 O O . GLY A 1 81 ? 31.373 1.751 -60.283 1.00 89.25 81 GLY A O 1
ATOM 621 N N . GLN A 1 82 ? 33.559 1.278 -60.242 1.00 88.12 82 GLN A N 1
ATOM 622 C CA . GLN A 1 82 ? 33.469 0.442 -59.036 1.00 88.12 82 GLN A CA 1
ATOM 623 C C . GLN A 1 82 ? 33.115 1.258 -57.788 1.00 88.12 82 GLN A C 1
ATOM 625 O O . GLN A 1 82 ? 32.276 0.828 -56.996 1.00 88.12 82 GLN A O 1
ATOM 630 N N . ILE A 1 83 ? 33.715 2.442 -57.631 1.00 90.00 83 ILE A N 1
ATOM 631 C CA . ILE A 1 83 ? 33.400 3.356 -56.524 1.00 90.00 83 ILE A CA 1
ATOM 632 C C . ILE A 1 83 ? 31.950 3.848 -56.629 1.00 90.00 83 ILE A C 1
ATOM 634 O O . ILE A 1 83 ? 31.244 3.873 -55.621 1.00 90.00 83 ILE A O 1
ATOM 638 N N . MET A 1 84 ? 31.479 4.185 -57.834 1.00 91.00 84 MET A N 1
ATOM 639 C CA . MET A 1 84 ? 30.094 4.596 -58.083 1.00 91.00 84 MET A CA 1
ATOM 640 C C . MET A 1 84 ? 29.107 3.486 -57.721 1.00 91.00 84 MET A C 1
ATOM 642 O O . MET A 1 84 ? 28.215 3.727 -56.918 1.00 91.00 84 MET A O 1
ATOM 646 N N . VAL A 1 85 ? 29.312 2.258 -58.212 1.00 90.19 85 VAL A N 1
ATOM 647 C CA . VAL A 1 85 ? 28.435 1.114 -57.896 1.00 90.19 85 VAL A CA 1
ATOM 648 C C . VAL A 1 85 ? 28.399 0.836 -56.394 1.00 90.19 85 VAL A C 1
ATOM 650 O O . VAL A 1 85 ? 27.341 0.565 -55.833 1.00 90.19 85 VAL A O 1
ATOM 653 N N . ALA A 1 86 ? 29.541 0.907 -55.710 1.00 88.50 86 ALA A N 1
ATOM 654 C CA . ALA A 1 86 ? 29.563 0.727 -54.265 1.00 88.50 86 ALA A CA 1
ATOM 655 C C . ALA A 1 86 ? 28.846 1.869 -53.526 1.00 88.50 86 ALA A C 1
ATOM 657 O O . ALA A 1 86 ? 28.147 1.629 -52.546 1.00 88.50 86 ALA A O 1
ATOM 658 N N . THR A 1 87 ? 28.971 3.103 -54.011 1.00 90.69 87 THR A N 1
ATOM 659 C CA . THR A 1 87 ? 28.266 4.258 -53.442 1.00 90.69 87 THR A CA 1
ATOM 660 C C . THR A 1 87 ? 26.756 4.143 -53.661 1.00 90.69 87 THR A C 1
ATOM 662 O O . THR A 1 87 ? 25.994 4.378 -52.730 1.00 90.69 87 THR A O 1
ATOM 665 N N . GLU A 1 88 ? 26.306 3.707 -54.839 1.00 91.62 88 GLU A N 1
ATOM 666 C CA . GLU A 1 88 ? 24.890 3.435 -55.123 1.00 91.62 88 GLU A CA 1
ATOM 667 C C . GLU A 1 88 ? 24.328 2.348 -54.204 1.00 91.62 88 GLU A C 1
ATOM 669 O O . GLU A 1 88 ? 23.264 2.526 -53.613 1.00 91.62 88 GLU A O 1
ATOM 674 N N . LYS A 1 89 ? 25.073 1.256 -54.000 1.00 89.12 89 LYS A N 1
ATOM 675 C CA . LYS A 1 89 ? 24.699 0.208 -53.041 1.00 89.12 89 LYS A CA 1
ATOM 676 C C . LYS A 1 89 ? 24.618 0.737 -51.608 1.00 89.12 89 LYS A C 1
ATOM 678 O O . LYS A 1 89 ? 23.668 0.430 -50.892 1.00 89.12 89 LYS A O 1
ATOM 683 N N . MET A 1 90 ? 25.564 1.584 -51.205 1.00 89.81 90 MET A N 1
ATOM 684 C CA . MET A 1 90 ? 25.542 2.245 -49.898 1.00 89.81 90 MET A CA 1
ATOM 685 C C . MET A 1 90 ? 24.309 3.150 -49.740 1.00 89.81 90 MET A C 1
ATOM 687 O O . MET A 1 90 ? 23.674 3.119 -48.688 1.00 89.81 90 MET A O 1
ATOM 691 N N . ILE A 1 91 ? 23.933 3.905 -50.780 1.00 90.75 91 ILE A N 1
ATOM 692 C CA . ILE A 1 91 ? 22.713 4.733 -50.806 1.00 90.75 91 ILE A CA 1
ATOM 693 C C . ILE A 1 91 ? 21.454 3.859 -50.712 1.00 90.75 91 ILE A C 1
ATOM 695 O O . ILE A 1 91 ? 20.512 4.222 -50.011 1.00 90.75 91 ILE A O 1
ATOM 699 N N . ALA A 1 92 ? 21.449 2.683 -51.345 1.00 92.00 92 ALA A N 1
ATOM 700 C CA . ALA A 1 92 ? 20.366 1.704 -51.240 1.00 92.00 92 ALA A CA 1
ATOM 701 C C . ALA A 1 92 ? 20.289 1.001 -49.865 1.00 92.00 92 ALA A C 1
ATOM 703 O O . ALA A 1 92 ? 19.385 0.201 -49.631 1.00 92.00 92 ALA A O 1
ATOM 704 N N . GLY A 1 93 ? 21.216 1.291 -48.943 1.00 88.00 93 GLY A N 1
ATOM 705 C CA . GLY A 1 93 ? 21.258 0.710 -47.599 1.00 88.00 93 GLY A CA 1
ATOM 706 C C . GLY A 1 93 ? 22.064 -0.589 -47.493 1.00 88.00 93 GLY A C 1
ATOM 707 O O . GLY A 1 93 ? 22.133 -1.186 -46.415 1.00 88.00 93 GLY A O 1
ATOM 708 N N . GLU A 1 94 ? 22.725 -1.025 -48.567 1.00 88.50 94 GLU A N 1
ATOM 709 C CA . GLU A 1 94 ? 23.658 -2.150 -48.538 1.00 88.50 94 GLU A CA 1
ATOM 710 C C . GLU A 1 94 ? 25.021 -1.689 -48.001 1.00 88.50 94 GLU A C 1
ATOM 712 O O . GLU A 1 94 ? 25.910 -1.273 -48.739 1.00 88.50 94 GLU A O 1
ATOM 717 N N . LEU A 1 95 ? 25.208 -1.779 -46.682 1.00 86.06 95 LEU A N 1
ATOM 718 C CA . LEU A 1 95 ? 26.449 -1.365 -46.004 1.00 86.06 95 LEU A CA 1
ATOM 719 C C . LEU A 1 95 ? 27.476 -2.502 -45.843 1.00 86.06 95 LEU A C 1
ATOM 721 O O . LEU A 1 95 ? 28.502 -2.346 -45.185 1.00 86.06 95 LEU A O 1
ATOM 725 N N . ARG A 1 96 ? 27.206 -3.671 -46.435 1.00 77.56 96 ARG A N 1
ATOM 726 C CA . ARG A 1 96 ? 28.125 -4.820 -46.468 1.00 77.56 96 ARG A CA 1
ATOM 727 C C . ARG A 1 96 ? 28.918 -4.818 -47.770 1.00 77.56 96 ARG A C 1
ATOM 729 O O . ARG A 1 96 ? 28.755 -5.703 -48.604 1.00 77.56 96 ARG A O 1
ATOM 736 N N . LEU A 1 97 ? 29.748 -3.800 -47.957 1.00 73.81 97 LEU A N 1
ATOM 737 C CA . LEU A 1 97 ? 30.557 -3.651 -49.163 1.00 73.81 97 LEU A CA 1
ATOM 738 C C . LEU A 1 97 ? 32.034 -3.851 -48.832 1.00 73.81 97 LEU A C 1
ATOM 740 O O . LEU A 1 97 ? 32.578 -3.173 -47.966 1.00 73.81 97 LEU A O 1
ATOM 744 N N . SER A 1 98 ? 32.684 -4.771 -49.545 1.00 71.62 98 SER A N 1
ATOM 745 C CA . SER A 1 98 ? 34.141 -4.907 -49.560 1.00 71.62 98 SER A CA 1
ATOM 746 C C . SER A 1 98 ? 34.676 -4.238 -50.821 1.00 71.62 98 SER A C 1
ATOM 748 O O . SER A 1 98 ? 34.625 -4.812 -51.912 1.00 71.62 98 SER A O 1
ATOM 750 N N . LEU A 1 99 ? 35.157 -3.008 -50.683 1.00 73.75 99 LEU A N 1
ATOM 751 C CA . LEU A 1 99 ? 35.679 -2.217 -51.795 1.00 73.75 99 LEU A CA 1
ATOM 752 C C . LEU A 1 99 ? 37.195 -2.428 -51.889 1.00 73.75 99 LEU A C 1
ATOM 754 O O . LEU A 1 99 ? 37.989 -1.537 -51.609 1.00 73.75 99 LEU A O 1
ATOM 758 N N . VAL A 1 100 ? 37.601 -3.649 -52.244 1.00 65.81 100 VAL A N 1
ATOM 759 C CA . VAL A 1 100 ? 39.019 -3.978 -52.430 1.00 65.81 100 VAL A CA 1
ATOM 760 C C . VAL A 1 100 ? 39.412 -3.603 -53.852 1.00 65.81 100 VAL A C 1
ATOM 762 O O . VAL A 1 100 ? 39.274 -4.394 -54.783 1.00 65.81 100 VAL A O 1
ATOM 765 N N . LEU A 1 101 ? 39.901 -2.376 -54.032 1.00 66.88 101 LEU A N 1
ATOM 766 C CA . LEU A 1 101 ? 40.745 -2.098 -55.186 1.00 66.88 101 LEU A CA 1
ATOM 767 C C . LEU A 1 101 ? 42.094 -2.778 -54.937 1.00 66.88 101 LEU A C 1
ATOM 769 O O . LEU A 1 101 ? 42.675 -2.640 -53.865 1.00 66.88 101 LEU A O 1
ATOM 773 N N . ASP A 1 102 ? 42.615 -3.473 -55.945 1.00 62.62 102 ASP A N 1
ATOM 774 C CA . ASP A 1 102 ? 43.909 -4.186 -55.941 1.00 62.62 102 ASP A CA 1
ATOM 775 C C . ASP A 1 102 ? 45.132 -3.227 -55.829 1.00 62.62 102 ASP A C 1
ATOM 777 O O . ASP A 1 102 ? 46.227 -3.499 -56.323 1.00 62.62 102 ASP A O 1
ATOM 781 N N . ARG A 1 103 ? 44.925 -2.015 -55.288 1.00 61.72 103 ARG A N 1
ATOM 782 C CA . ARG A 1 103 ? 45.790 -0.833 -55.377 1.00 61.72 103 ARG A CA 1
ATOM 783 C C . ARG A 1 103 ? 45.628 0.067 -54.156 1.00 61.72 103 ARG A C 1
ATOM 785 O O . ARG A 1 103 ? 44.567 0.636 -53.932 1.00 61.72 103 ARG A O 1
ATOM 792 N N . SER A 1 104 ? 46.714 0.263 -53.417 1.00 57.00 104 SER A N 1
ATOM 793 C CA . SER A 1 104 ? 46.705 1.008 -52.150 1.00 57.00 104 SER A CA 1
ATOM 794 C C . SER A 1 104 ? 47.353 2.402 -52.221 1.00 57.00 104 SER A C 1
ATOM 796 O O . SER A 1 104 ? 47.435 3.061 -51.188 1.00 57.00 104 SER A O 1
ATOM 798 N N . GLN A 1 105 ? 47.878 2.847 -53.370 1.00 67.75 105 GLN A N 1
ATOM 799 C CA . GLN A 1 105 ? 48.818 3.987 -53.392 1.00 67.75 105 GLN A CA 1
ATOM 800 C C . GLN A 1 105 ? 48.431 5.172 -54.288 1.00 67.75 105 GLN A C 1
ATOM 802 O O . GLN A 1 105 ? 49.068 6.213 -54.166 1.00 67.75 105 GLN A O 1
ATOM 807 N N . ASP A 1 106 ? 47.417 5.073 -55.154 1.00 80.69 106 ASP A N 1
ATOM 808 C CA . ASP A 1 106 ? 46.944 6.227 -55.934 1.00 80.69 106 ASP A CA 1
ATOM 809 C C . ASP A 1 106 ? 45.695 6.880 -55.320 1.00 80.69 106 ASP A C 1
ATOM 811 O O . ASP A 1 106 ? 45.064 6.351 -54.404 1.00 80.69 106 ASP A O 1
ATOM 815 N N . GLU A 1 107 ? 45.359 8.075 -55.800 1.00 85.62 107 GLU A N 1
ATOM 816 C CA . GLU A 1 107 ? 44.289 8.917 -55.263 1.00 85.62 107 GLU A CA 1
ATOM 817 C C . GLU A 1 107 ? 42.915 8.221 -55.332 1.00 85.62 107 GLU A C 1
ATOM 819 O O . GLU A 1 107 ? 42.084 8.395 -54.440 1.00 85.62 107 GLU A O 1
ATOM 824 N N . LEU A 1 108 ? 42.694 7.377 -56.349 1.00 84.75 108 LEU A N 1
ATOM 825 C CA . LEU A 1 108 ? 41.478 6.566 -56.485 1.00 84.75 108 LEU A CA 1
ATOM 826 C C . LEU A 1 108 ? 41.444 5.412 -55.472 1.00 84.75 108 LEU A C 1
ATOM 828 O O . LEU A 1 108 ? 40.381 5.126 -54.922 1.00 84.75 108 LEU A O 1
ATOM 832 N N . GLY A 1 109 ? 42.591 4.795 -55.170 1.00 84.50 109 GLY A N 1
ATOM 833 C CA . GLY A 1 109 ? 42.733 3.839 -54.069 1.00 84.50 109 GLY A CA 1
ATOM 834 C C . GLY A 1 109 ? 42.421 4.458 -52.701 1.00 84.50 109 GLY A C 1
ATOM 835 O O . GLY A 1 109 ? 41.694 3.866 -51.904 1.00 84.50 109 GLY A O 1
ATOM 836 N N . ILE A 1 110 ? 42.896 5.683 -52.447 1.00 86.62 110 ILE A N 1
ATOM 837 C CA . ILE A 1 110 ? 42.592 6.428 -51.210 1.00 86.62 110 ILE A CA 1
ATOM 838 C C . ILE A 1 110 ? 41.094 6.761 -51.123 1.00 86.62 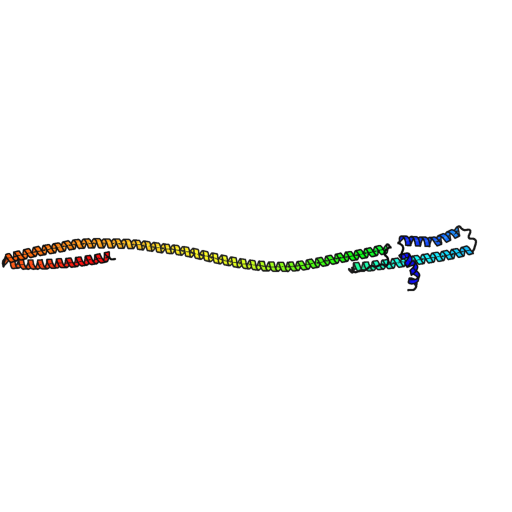110 ILE A C 1
ATOM 840 O O . ILE A 1 110 ? 40.487 6.615 -50.056 1.00 86.62 110 ILE A O 1
ATOM 844 N N . LEU A 1 111 ? 40.475 7.173 -52.236 1.00 88.19 111 LEU A N 1
ATOM 845 C CA . LEU A 1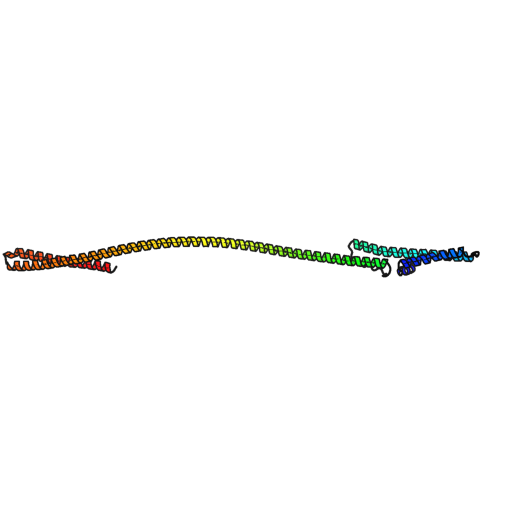 111 ? 39.035 7.437 -52.304 1.00 88.19 111 LEU A CA 1
ATOM 846 C C . LEU A 1 111 ? 38.216 6.169 -52.017 1.00 88.19 111 LEU A C 1
ATOM 848 O O . LEU A 1 111 ? 37.310 6.205 -51.187 1.00 88.19 111 LEU A O 1
ATOM 852 N N . ALA A 1 112 ? 38.572 5.042 -52.634 1.00 87.44 112 ALA A N 1
ATOM 853 C CA . ALA A 1 112 ? 37.952 3.743 -52.380 1.00 87.44 112 ALA A CA 1
ATOM 854 C C . ALA A 1 112 ? 38.034 3.329 -50.904 1.00 87.44 112 ALA A C 1
ATOM 856 O O . ALA A 1 112 ? 37.013 2.986 -50.306 1.00 87.44 112 ALA A O 1
ATOM 857 N N . ALA A 1 113 ? 39.218 3.436 -50.292 1.00 87.19 113 ALA A N 1
ATOM 858 C CA . ALA A 1 113 ? 39.411 3.142 -48.873 1.00 87.19 113 ALA A CA 1
ATOM 859 C C . ALA A 1 113 ? 38.587 4.076 -47.964 1.00 87.19 113 ALA A C 1
ATOM 861 O O . ALA A 1 113 ? 38.058 3.654 -46.933 1.00 87.19 113 ALA A O 1
ATOM 862 N N . SER A 1 114 ? 38.435 5.346 -48.352 1.00 89.44 114 SER A N 1
ATOM 863 C CA . SER A 1 114 ? 37.617 6.322 -47.621 1.00 89.44 114 SER A CA 1
ATOM 864 C C . SER A 1 114 ? 36.125 5.983 -47.688 1.00 89.44 114 SER A C 1
ATOM 866 O O . SER A 1 114 ? 35.443 6.030 -46.663 1.00 89.44 114 SER A O 1
ATOM 868 N N . VAL A 1 115 ? 35.626 5.574 -48.860 1.00 90.06 115 VAL A N 1
ATOM 869 C CA . VAL A 1 115 ? 34.243 5.098 -49.046 1.00 90.06 115 VAL A CA 1
ATOM 870 C C . VAL A 1 115 ? 33.994 3.810 -48.258 1.00 90.06 115 VAL A C 1
ATOM 872 O O . VAL A 1 115 ? 32.966 3.685 -47.593 1.00 90.06 115 VAL A O 1
ATOM 875 N N . GLU A 1 116 ? 34.946 2.876 -48.243 1.00 88.06 116 GLU A N 1
ATOM 876 C CA . GLU A 1 116 ? 34.849 1.664 -47.424 1.00 88.06 116 GLU A CA 1
ATOM 877 C C . GLU A 1 116 ? 34.782 1.995 -45.923 1.00 88.06 116 GLU A C 1
ATOM 879 O O . GLU A 1 116 ? 33.926 1.476 -45.199 1.00 88.06 116 GLU A O 1
ATOM 884 N N . LYS A 1 117 ? 35.641 2.903 -45.441 1.00 89.62 117 LYS A N 1
ATOM 885 C CA . LYS A 1 117 ? 35.623 3.364 -44.045 1.00 89.62 117 LYS A CA 1
ATOM 886 C C . LYS A 1 117 ? 34.295 4.041 -43.687 1.00 89.62 117 LYS A C 1
ATOM 888 O O . LYS A 1 117 ? 33.771 3.797 -42.595 1.00 89.62 117 LYS A O 1
ATOM 893 N N . LEU A 1 118 ? 33.739 4.851 -44.590 1.00 90.50 118 LEU A N 1
ATOM 894 C CA . LEU A 1 118 ? 32.424 5.476 -44.427 1.00 90.50 118 LEU A CA 1
ATOM 895 C C . LEU A 1 118 ? 31.324 4.410 -44.307 1.00 90.50 118 LEU A C 1
ATOM 897 O O . LEU A 1 118 ? 30.550 4.443 -43.352 1.00 90.50 118 LEU A O 1
ATOM 901 N N . SER A 1 119 ? 31.312 3.424 -45.209 1.00 89.94 119 SER A N 1
ATOM 902 C CA . SER A 1 119 ? 30.343 2.322 -45.210 1.00 89.94 119 SER A CA 1
ATOM 903 C C . SER A 1 119 ? 30.377 1.522 -43.901 1.00 89.94 119 SER A C 1
ATOM 905 O O . SER A 1 119 ? 29.341 1.330 -43.260 1.00 89.94 119 SER A O 1
ATOM 907 N N . ARG A 1 120 ? 31.574 1.147 -43.421 1.00 90.19 120 ARG A N 1
ATOM 908 C CA . ARG A 1 120 ? 31.743 0.449 -42.132 1.00 90.19 120 ARG A CA 1
ATOM 909 C C . ARG A 1 120 ? 31.259 1.288 -40.948 1.00 90.19 120 ARG A C 1
ATOM 911 O O . ARG A 1 120 ? 30.603 0.759 -40.052 1.00 90.19 120 ARG A O 1
ATOM 918 N N . THR A 1 121 ? 31.554 2.588 -40.948 1.00 91.88 121 THR A N 1
ATOM 919 C CA . THR A 1 121 ? 31.139 3.507 -39.873 1.00 91.88 121 THR A CA 1
ATOM 920 C C . THR A 1 121 ? 29.619 3.646 -39.826 1.00 91.88 121 THR A C 1
ATOM 922 O O . THR A 1 121 ? 29.022 3.497 -38.759 1.00 91.88 121 THR A O 1
ATOM 925 N N . LEU A 1 122 ? 28.980 3.843 -40.983 1.00 92.81 122 LEU A N 1
ATOM 926 C CA . LEU A 1 122 ? 27.523 3.876 -41.098 1.00 92.81 122 LEU A CA 1
ATOM 927 C C . LEU A 1 122 ? 26.895 2.544 -40.674 1.00 92.81 122 LEU A C 1
ATOM 929 O O . LEU A 1 122 ? 25.919 2.548 -39.928 1.00 92.81 122 LEU A O 1
ATOM 933 N N . SER A 1 123 ? 27.478 1.404 -41.064 1.00 92.81 123 SER A N 1
ATOM 934 C CA . SER A 1 123 ? 26.988 0.086 -40.639 1.00 92.81 123 SER A CA 1
ATOM 935 C C . SER A 1 123 ? 27.025 -0.068 -39.118 1.00 92.81 123 SER A C 1
ATOM 937 O O . SER A 1 123 ? 26.084 -0.611 -38.538 1.00 92.81 123 SER A O 1
ATOM 939 N N . GLY A 1 124 ? 28.090 0.410 -38.467 1.00 93.75 124 GLY A N 1
ATOM 940 C CA . GLY A 1 124 ? 28.205 0.423 -37.008 1.00 93.75 124 GLY A CA 1
ATOM 941 C C . GLY A 1 124 ? 27.163 1.328 -36.349 1.00 93.75 124 GLY A C 1
ATOM 942 O O . GLY A 1 124 ? 26.503 0.915 -35.397 1.00 93.75 124 GLY A O 1
ATOM 943 N N . MET A 1 125 ? 26.949 2.533 -36.888 1.00 95.31 125 MET A N 1
ATOM 944 C CA . MET A 1 125 ? 25.915 3.453 -36.398 1.00 95.31 125 MET A CA 1
ATOM 945 C C . MET A 1 125 ? 24.510 2.849 -36.516 1.00 95.31 125 MET A C 1
ATOM 947 O O . MET A 1 125 ? 23.762 2.860 -35.541 1.00 95.31 125 MET A O 1
ATOM 951 N N . VAL A 1 126 ? 24.163 2.258 -37.663 1.00 94.75 126 VAL A N 1
ATOM 952 C CA . VAL A 1 126 ? 22.860 1.603 -37.876 1.00 94.75 126 VAL A CA 1
ATOM 953 C C . VAL A 1 126 ? 22.674 0.413 -36.931 1.00 94.75 126 VAL A C 1
ATOM 955 O O . VAL A 1 126 ? 21.597 0.250 -36.356 1.00 94.75 126 VAL A O 1
ATOM 958 N N . ALA A 1 127 ? 23.716 -0.397 -36.718 1.00 94.62 127 ALA A N 1
ATOM 959 C CA . ALA A 1 127 ? 23.671 -1.502 -35.762 1.00 94.62 127 ALA A CA 1
ATOM 960 C C . ALA A 1 127 ? 23.413 -1.008 -34.328 1.00 94.62 127 ALA A C 1
ATOM 962 O O . ALA A 1 127 ? 22.547 -1.554 -33.643 1.00 94.62 127 ALA A O 1
ATOM 963 N N . ASN A 1 128 ? 24.092 0.063 -33.906 1.00 96.81 128 ASN A N 1
ATOM 964 C CA . ASN A 1 128 ? 23.886 0.681 -32.595 1.00 96.81 128 ASN A CA 1
ATOM 965 C C . ASN A 1 128 ? 22.468 1.247 -32.443 1.00 96.81 128 ASN A C 1
ATOM 967 O O . ASN A 1 128 ? 21.813 0.985 -31.437 1.00 96.81 128 ASN A O 1
ATOM 971 N N . VAL A 1 129 ? 21.954 1.960 -33.452 1.00 97.31 129 VAL A N 1
ATOM 972 C CA . VAL A 1 129 ? 20.577 2.485 -33.446 1.00 97.31 129 VAL A CA 1
ATOM 973 C C . VAL A 1 129 ? 19.562 1.347 -33.337 1.00 97.31 129 VAL A C 1
ATOM 975 O O . VAL A 1 129 ? 18.656 1.410 -32.508 1.00 97.31 129 VAL A O 1
ATOM 978 N N . ARG A 1 130 ? 19.733 0.269 -34.113 1.00 96.06 130 ARG A N 1
ATOM 979 C CA . ARG A 1 130 ? 18.852 -0.905 -34.058 1.00 96.06 130 ARG A CA 1
ATOM 980 C C . ARG A 1 130 ? 18.909 -1.606 -32.698 1.00 96.06 130 ARG A C 1
ATOM 982 O O . ARG A 1 130 ? 17.867 -2.007 -32.186 1.00 96.06 130 ARG A O 1
ATOM 989 N N . SER A 1 131 ? 20.099 -1.741 -32.114 1.00 97.44 131 SER A N 1
ATOM 990 C CA . SER A 1 131 ? 20.280 -2.321 -30.779 1.00 97.44 131 SER A CA 1
ATOM 991 C C . SER A 1 131 ? 19.589 -1.477 -29.706 1.00 97.44 131 SER A C 1
ATOM 993 O O . SER A 1 131 ? 18.823 -2.003 -28.902 1.00 97.44 131 SER A O 1
ATOM 995 N N . ASN A 1 132 ? 19.774 -0.155 -29.744 1.00 97.75 132 ASN A N 1
ATOM 996 C CA . ASN A 1 132 ? 19.124 0.766 -28.813 1.00 97.75 132 ASN A CA 1
ATOM 997 C C . ASN A 1 132 ? 17.599 0.746 -28.966 1.00 97.75 132 ASN A C 1
ATOM 999 O O . ASN A 1 132 ? 16.889 0.701 -27.966 1.00 97.75 132 ASN A O 1
ATOM 1003 N N . ALA A 1 133 ? 17.078 0.704 -30.195 1.00 97.94 133 ALA A N 1
ATOM 1004 C CA . ALA A 1 133 ? 15.642 0.581 -30.438 1.00 97.94 133 ALA A CA 1
ATOM 1005 C C . ALA A 1 133 ? 15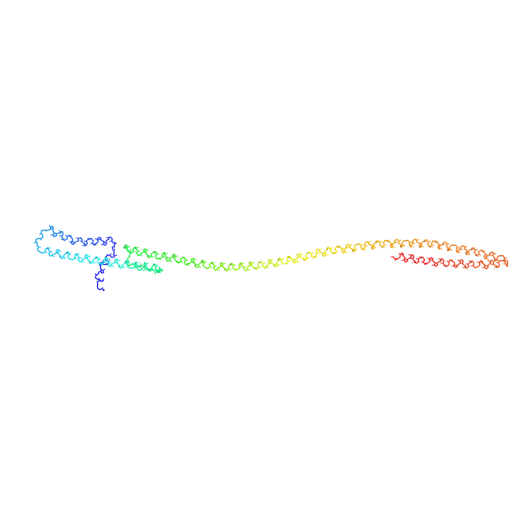.072 -0.735 -29.879 1.00 97.94 133 ALA A C 1
ATOM 1007 O O . ALA A 1 133 ? 14.010 -0.731 -29.256 1.00 97.94 133 ALA A O 1
ATOM 1008 N N . ALA A 1 134 ? 15.789 -1.854 -30.040 1.00 97.62 134 ALA A N 1
ATOM 1009 C CA . ALA A 1 134 ? 15.398 -3.135 -29.453 1.00 97.62 134 ALA A CA 1
ATOM 1010 C C . ALA A 1 134 ? 15.410 -3.088 -27.914 1.00 97.62 134 ALA A C 1
ATOM 1012 O O . ALA A 1 134 ? 14.479 -3.583 -27.277 1.00 97.62 134 ALA A O 1
ATOM 1013 N N . PHE A 1 135 ? 16.419 -2.446 -27.320 1.00 97.56 135 PHE A N 1
ATOM 1014 C CA . PHE A 1 135 ? 16.510 -2.244 -25.874 1.00 97.56 135 PHE A CA 1
ATOM 1015 C C . PHE A 1 135 ? 15.368 -1.370 -25.334 1.00 97.56 135 PHE A C 1
ATOM 1017 O O . PHE A 1 135 ? 14.737 -1.729 -24.339 1.00 97.56 135 PHE A O 1
ATOM 1024 N N . VAL A 1 136 ? 15.047 -0.262 -26.007 1.00 97.75 136 VAL A N 1
ATOM 1025 C CA . VAL A 1 136 ? 13.913 0.609 -25.655 1.00 97.75 136 VAL A CA 1
ATOM 1026 C C . VAL A 1 136 ? 12.591 -0.148 -25.775 1.00 97.75 136 VAL A C 1
ATOM 1028 O O . VAL A 1 136 ? 11.775 -0.091 -24.859 1.00 97.75 136 VAL A O 1
ATOM 1031 N N . ALA A 1 137 ? 12.389 -0.917 -26.849 1.00 97.44 137 ALA A N 1
ATOM 1032 C CA . ALA A 1 137 ? 11.182 -1.722 -27.029 1.00 97.44 137 ALA A CA 1
ATOM 1033 C C . ALA A 1 137 ? 11.027 -2.793 -25.936 1.00 97.44 137 ALA A C 1
ATOM 1035 O O . ALA A 1 137 ? 9.926 -3.011 -25.427 1.00 97.44 137 ALA A O 1
ATOM 1036 N N . HIS A 1 138 ? 12.124 -3.449 -25.549 1.00 97.50 138 HIS A N 1
ATOM 1037 C CA . HIS A 1 138 ? 12.127 -4.401 -24.442 1.00 97.50 138 HIS A CA 1
ATOM 1038 C C . HIS A 1 138 ? 11.812 -3.714 -23.105 1.00 97.50 138 HIS A C 1
ATOM 1040 O O . HIS A 1 138 ? 10.930 -4.162 -22.375 1.00 97.50 138 HIS A O 1
ATOM 1046 N N . SER A 1 139 ? 12.462 -2.582 -22.825 1.00 97.31 139 SER A N 1
ATOM 1047 C CA . SER A 1 139 ? 12.240 -1.798 -21.604 1.00 97.31 139 SER A CA 1
ATOM 1048 C C . SER A 1 139 ? 10.799 -1.290 -21.505 1.00 97.31 139 SER A C 1
ATOM 1050 O O . SER A 1 139 ? 10.194 -1.366 -20.440 1.00 97.31 139 SER A O 1
ATOM 1052 N N . GLY A 1 140 ? 10.209 -0.851 -22.623 1.00 97.88 140 GLY A N 1
ATOM 1053 C CA . GLY A 1 140 ? 8.807 -0.442 -22.696 1.00 97.88 140 GLY A CA 1
ATOM 1054 C C . GLY A 1 140 ? 7.832 -1.580 -22.382 1.00 97.88 140 GLY A C 1
ATOM 1055 O O . GLY A 1 140 ? 6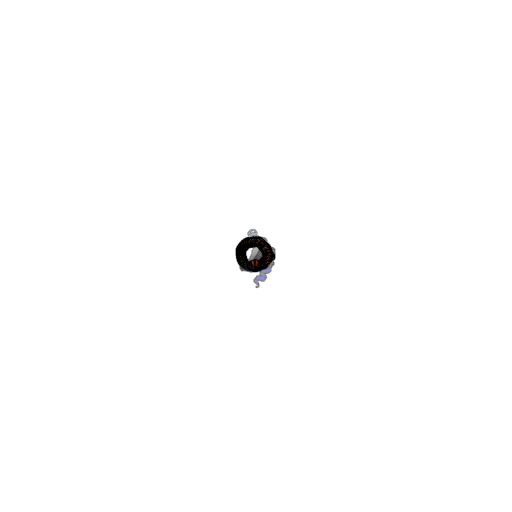.861 -1.367 -21.659 1.00 97.88 140 GLY A O 1
ATOM 1056 N N . LYS A 1 141 ? 8.108 -2.809 -22.845 1.00 97.50 141 LYS A N 1
ATOM 1057 C CA . LYS A 1 141 ? 7.307 -3.993 -22.478 1.00 97.50 141 LYS A CA 1
ATOM 1058 C C . LYS A 1 141 ? 7.391 -4.294 -20.983 1.00 97.50 141 LYS A C 1
ATOM 1060 O O . LYS A 1 141 ? 6.360 -4.515 -20.354 1.00 97.50 141 LYS A O 1
ATOM 1065 N N . SER A 1 142 ? 8.593 -4.264 -20.409 1.00 97.12 142 SER A N 1
ATOM 1066 C CA . SER A 1 142 ? 8.783 -4.469 -18.969 1.00 97.12 142 SER A CA 1
ATOM 1067 C C . SER A 1 142 ? 8.086 -3.386 -18.142 1.00 97.12 142 SER A C 1
ATOM 1069 O O . SER A 1 142 ? 7.441 -3.706 -17.146 1.00 97.12 142 SER A O 1
ATOM 1071 N N . LEU A 1 143 ? 8.132 -2.124 -18.585 1.00 97.81 143 LEU A N 1
ATOM 1072 C CA . LEU A 1 143 ? 7.407 -1.025 -17.947 1.00 97.81 143 LEU A CA 1
ATOM 1073 C C . LEU A 1 143 ? 5.889 -1.226 -18.020 1.00 97.81 143 LEU A C 1
ATOM 1075 O O . LEU A 1 143 ? 5.210 -1.028 -17.020 1.00 97.81 143 LEU A O 1
ATOM 1079 N N . ALA A 1 144 ? 5.352 -1.665 -19.162 1.00 97.06 144 ALA A N 1
ATOM 1080 C CA . ALA A 1 144 ? 3.924 -1.944 -19.307 1.00 97.06 144 ALA A CA 1
ATOM 1081 C C . ALA A 1 144 ? 3.451 -3.064 -18.361 1.00 97.06 144 ALA A C 1
ATOM 1083 O O . ALA A 1 144 ? 2.405 -2.931 -17.727 1.00 97.06 144 ALA A O 1
ATOM 1084 N N . ILE A 1 145 ? 4.240 -4.136 -18.216 1.00 97.38 145 ILE A N 1
ATOM 1085 C CA . ILE A 1 145 ? 3.970 -5.218 -17.253 1.00 97.38 145 ILE A CA 1
ATOM 1086 C C . ILE A 1 145 ? 4.035 -4.685 -15.818 1.00 97.38 145 ILE A C 1
ATOM 1088 O O . ILE A 1 145 ? 3.133 -4.942 -15.022 1.00 97.38 145 ILE A O 1
ATOM 1092 N N . GLY A 1 146 ? 5.073 -3.909 -15.492 1.00 98.00 146 GLY A N 1
ATOM 1093 C CA . GLY A 1 146 ? 5.225 -3.285 -14.178 1.00 98.00 146 GLY A CA 1
ATOM 1094 C C . GLY A 1 146 ? 4.056 -2.363 -13.829 1.00 98.00 146 GLY A C 1
ATOM 1095 O O . GLY A 1 146 ? 3.540 -2.426 -12.717 1.00 98.00 146 GLY A O 1
ATOM 1096 N N . ASN A 1 147 ? 3.590 -1.566 -14.792 1.00 97.69 147 ASN A N 1
ATOM 1097 C CA . ASN A 1 147 ? 2.459 -0.664 -14.610 1.00 97.69 147 ASN A CA 1
ATOM 1098 C C . ASN A 1 147 ? 1.140 -1.423 -14.420 1.00 97.69 147 ASN A C 1
ATOM 1100 O O . ASN A 1 147 ? 0.325 -1.023 -13.597 1.00 97.69 147 ASN A O 1
ATOM 1104 N N . ARG A 1 148 ? 0.946 -2.544 -15.128 1.00 97.38 148 ARG A N 1
ATOM 1105 C CA . ARG A 1 148 ? -0.219 -3.413 -14.918 1.00 97.38 148 ARG A CA 1
ATOM 1106 C C . ARG A 1 148 ? -0.220 -4.018 -13.513 1.00 97.38 148 ARG A C 1
ATOM 1108 O O . ARG A 1 148 ? -1.201 -3.870 -12.803 1.00 97.38 148 ARG A O 1
ATOM 1115 N N . ASN A 1 149 ? 0.907 -4.582 -13.075 1.00 97.88 149 ASN A N 1
ATOM 1116 C CA . ASN A 1 149 ? 1.044 -5.107 -11.712 1.00 97.88 149 ASN A CA 1
ATOM 1117 C C . ASN A 1 149 ? 0.835 -4.023 -10.642 1.00 97.88 149 ASN A C 1
ATOM 1119 O O . ASN A 1 149 ? 0.298 -4.307 -9.573 1.00 97.88 149 ASN A O 1
ATOM 1123 N N . LEU A 1 150 ? 1.287 -2.790 -10.899 1.00 97.94 150 LEU A N 1
ATOM 1124 C CA . LEU A 1 150 ? 1.042 -1.664 -10.002 1.00 97.94 150 LEU A CA 1
ATOM 1125 C C . LEU A 1 150 ? -0.451 -1.327 -9.941 1.00 97.94 150 LEU A C 1
ATOM 1127 O O . LEU A 1 150 ? -0.972 -1.203 -8.840 1.00 97.94 150 LEU A O 1
ATOM 1131 N N . SER A 1 151 ? -1.129 -1.250 -11.090 1.00 97.94 151 SER A N 1
ATOM 1132 C CA . SER A 1 151 ? -2.581 -1.036 -11.168 1.00 97.94 151 SER A CA 1
ATOM 1133 C C . SER A 1 151 ? -3.345 -2.103 -10.386 1.00 97.94 151 SER A C 1
ATOM 1135 O O . SER A 1 151 ? -4.132 -1.757 -9.512 1.00 97.94 151 SER A O 1
ATOM 1137 N N . ASP A 1 152 ? -3.036 -3.384 -10.611 1.00 98.00 152 ASP A N 1
ATOM 1138 C CA . ASP A 1 152 ? -3.682 -4.508 -9.923 1.00 98.00 152 ASP A CA 1
ATOM 1139 C C . ASP A 1 152 ? -3.487 -4.411 -8.396 1.00 98.00 152 ASP A C 1
ATOM 1141 O O . ASP A 1 152 ? -4.419 -4.612 -7.616 1.00 98.00 152 ASP A O 1
ATOM 1145 N N . ARG A 1 153 ? -2.280 -4.042 -7.938 1.00 97.75 153 ARG A N 1
ATOM 1146 C CA . ARG A 1 153 ? -1.997 -3.820 -6.509 1.00 97.75 153 ARG A CA 1
ATOM 1147 C C . ARG A 1 153 ? -2.731 -2.605 -5.949 1.00 97.75 153 ARG A C 1
ATOM 1149 O O . ARG A 1 153 ? -3.172 -2.651 -4.803 1.00 97.75 153 ARG A O 1
ATOM 1156 N N . THR A 1 154 ? -2.848 -1.526 -6.716 1.00 97.69 154 THR A N 1
ATOM 1157 C CA . THR A 1 154 ? -3.599 -0.331 -6.315 1.00 97.69 154 THR A CA 1
ATOM 1158 C C . THR A 1 154 ? -5.092 -0.637 -6.201 1.00 97.69 154 THR A C 1
ATOM 1160 O O . THR A 1 154 ? -5.708 -0.217 -5.226 1.00 97.69 154 THR A O 1
ATOM 1163 N N . GLU A 1 155 ? -5.659 -1.425 -7.115 1.00 97.81 155 GLU A N 1
ATOM 1164 C CA . GLU A 1 155 ? -7.048 -1.897 -7.037 1.00 97.81 155 GLU A CA 1
ATOM 1165 C C . GLU A 1 155 ? -7.279 -2.784 -5.806 1.00 97.81 155 GLU A C 1
ATOM 1167 O O . GLU A 1 155 ? -8.218 -2.558 -5.043 1.00 97.81 155 GLU A O 1
ATOM 1172 N N . GLN A 1 156 ? -6.382 -3.738 -5.537 1.00 97.50 156 GLN A N 1
ATOM 1173 C CA . GLN A 1 156 ? -6.444 -4.567 -4.325 1.00 97.50 156 GLN A CA 1
ATOM 1174 C C . GLN A 1 156 ? -6.338 -3.734 -3.042 1.00 97.50 156 GLN A C 1
ATOM 1176 O O . GLN A 1 156 ? -7.030 -4.002 -2.054 1.00 97.50 156 GLN A O 1
ATOM 1181 N N . GLN A 1 157 ? -5.470 -2.721 -3.039 1.00 96.81 157 GLN A N 1
ATOM 1182 C CA . GLN A 1 157 ? -5.311 -1.820 -1.905 1.00 96.81 157 GLN A CA 1
ATOM 1183 C C . GLN A 1 157 ? -6.561 -0.959 -1.694 1.00 96.81 157 GLN A C 1
ATOM 1185 O O . GLN A 1 157 ? -6.980 -0.786 -0.551 1.00 96.81 157 GLN A O 1
ATOM 1190 N N . ALA A 1 158 ? -7.181 -0.465 -2.769 1.00 97.50 158 ALA A N 1
ATOM 1191 C CA . ALA A 1 158 ? -8.445 0.260 -2.700 1.00 97.50 158 ALA A CA 1
ATOM 1192 C C . ALA A 1 158 ? -9.561 -0.623 -2.119 1.00 97.50 158 ALA A C 1
ATOM 1194 O O . ALA A 1 158 ? -10.198 -0.225 -1.147 1.00 97.50 158 ALA A O 1
ATOM 1195 N N . ALA A 1 159 ? -9.713 -1.857 -2.608 1.00 97.38 159 ALA A N 1
ATOM 1196 C CA . ALA A 1 159 ? -10.687 -2.811 -2.071 1.00 97.38 159 ALA A CA 1
ATOM 1197 C C . ALA A 1 159 ? -10.439 -3.129 -0.581 1.00 97.38 159 ALA A C 1
ATOM 1199 O O . ALA A 1 159 ? -11.369 -3.185 0.225 1.00 97.38 159 ALA A O 1
ATOM 1200 N N . SER A 1 160 ? -9.172 -3.276 -0.179 1.00 96.81 160 SER A N 1
ATOM 1201 C CA . SER A 1 160 ? -8.800 -3.496 1.227 1.00 96.81 160 SER A CA 1
ATOM 1202 C C . SER A 1 160 ? -9.132 -2.287 2.110 1.00 96.81 160 SER A C 1
ATOM 1204 O O . SER A 1 160 ? -9.560 -2.449 3.257 1.00 96.81 160 SER A O 1
ATOM 1206 N N . LEU A 1 161 ? -8.959 -1.068 1.588 1.00 97.38 161 LEU A N 1
ATOM 1207 C CA . LEU A 1 161 ? -9.347 0.165 2.272 1.00 97.38 161 LEU A CA 1
ATOM 1208 C C . LEU A 1 161 ? -10.867 0.286 2.396 1.00 97.38 161 LEU A C 1
ATOM 1210 O O . LEU A 1 161 ? -11.338 0.657 3.467 1.00 97.38 161 LEU A O 1
ATOM 1214 N N . GLU A 1 162 ? -11.634 -0.083 1.370 1.00 97.38 162 GLU A N 1
ATOM 1215 C CA . GLU A 1 162 ? -13.100 -0.124 1.439 1.00 97.38 162 GLU A CA 1
ATOM 1216 C C . GLU A 1 162 ? -13.588 -1.108 2.508 1.00 97.38 162 GLU A C 1
ATOM 1218 O O . GLU A 1 162 ? -14.411 -0.748 3.353 1.00 97.38 162 GLU A O 1
ATOM 1223 N N . GLN A 1 163 ? -13.024 -2.319 2.555 1.00 97.19 163 GLN A N 1
ATOM 1224 C CA . GLN A 1 163 ? -13.353 -3.299 3.594 1.00 97.19 163 GLN A CA 1
ATOM 1225 C C . GLN A 1 163 ? -12.970 -2.795 4.993 1.00 97.19 163 GLN A C 1
ATOM 1227 O O . GLN A 1 163 ? -13.710 -2.997 5.961 1.00 97.19 163 GLN A O 1
ATOM 1232 N N . THR A 1 164 ? -11.827 -2.115 5.112 1.00 97.06 164 THR A N 1
ATOM 1233 C CA . THR A 1 164 ? -11.393 -1.505 6.375 1.00 97.06 164 THR A CA 1
ATOM 1234 C C . THR A 1 164 ? -12.355 -0.397 6.799 1.00 97.06 164 THR A C 1
ATOM 1236 O O . THR A 1 164 ? -12.778 -0.371 7.951 1.00 97.06 164 THR A O 1
ATOM 1239 N N . ALA A 1 165 ? -12.769 0.476 5.878 1.00 96.94 165 ALA A N 1
ATOM 1240 C CA . ALA A 1 165 ? -13.734 1.538 6.144 1.00 96.94 165 ALA A CA 1
ATOM 1241 C C . ALA A 1 165 ? -15.098 0.976 6.575 1.00 96.94 165 ALA A C 1
ATOM 1243 O O . ALA A 1 165 ? -15.669 1.448 7.558 1.00 96.94 165 ALA A O 1
ATOM 1244 N N . ALA A 1 166 ? -15.585 -0.078 5.911 1.00 96.81 166 ALA A N 1
ATOM 1245 C CA . ALA A 1 166 ? -16.808 -0.777 6.302 1.00 96.81 166 ALA A CA 1
ATOM 1246 C C . ALA A 1 166 ? -16.686 -1.403 7.703 1.00 96.81 166 ALA A C 1
ATOM 1248 O O . ALA A 1 166 ? -17.586 -1.260 8.532 1.00 96.81 166 ALA A O 1
ATOM 1249 N N . SER A 1 167 ? -15.543 -2.024 8.004 1.00 97.25 167 SER A N 1
ATOM 1250 C CA . SER A 1 167 ? -15.265 -2.603 9.325 1.00 97.25 167 SER A CA 1
ATOM 1251 C C . SER A 1 167 ? -15.229 -1.530 10.416 1.00 97.25 167 SER A C 1
ATOM 1253 O O . SER A 1 167 ? -15.799 -1.716 11.488 1.00 97.25 167 SER A O 1
ATOM 1255 N N . VAL A 1 168 ? -14.616 -0.375 10.138 1.00 97.50 168 VAL A N 1
ATOM 1256 C CA . VAL A 1 168 ? -14.590 0.778 11.051 1.00 97.50 168 VAL A CA 1
ATOM 1257 C C . VAL A 1 168 ? -15.994 1.352 11.259 1.00 97.50 168 VAL A C 1
ATOM 1259 O O . VAL A 1 168 ? -16.353 1.674 12.391 1.00 97.50 168 VAL A O 1
ATOM 1262 N N . ALA A 1 169 ? -16.818 1.434 10.212 1.00 96.44 169 ALA A N 1
ATOM 1263 C CA . ALA A 1 169 ? -18.208 1.873 10.327 1.00 96.44 169 ALA A CA 1
ATOM 1264 C C . ALA A 1 169 ? -19.037 0.918 11.205 1.00 96.44 169 ALA A C 1
ATOM 1266 O O . ALA A 1 169 ? -19.761 1.368 12.097 1.00 96.44 169 ALA A O 1
ATOM 1267 N N . GLN A 1 170 ? -18.879 -0.397 11.019 1.00 97.38 170 GLN A N 1
ATOM 1268 C CA . GLN A 1 170 ? -19.530 -1.402 11.858 1.00 97.38 170 GLN A CA 1
ATOM 1269 C C . GLN A 1 170 ? -19.050 -1.319 13.314 1.00 97.38 170 GLN A C 1
ATOM 1271 O O . GLN A 1 170 ? -19.871 -1.311 14.227 1.00 97.38 170 GLN A O 1
ATOM 1276 N N . LEU A 1 171 ? -17.740 -1.188 13.547 1.00 97.69 171 LEU A N 1
ATOM 1277 C CA . LEU A 1 171 ? -17.184 -0.998 14.891 1.00 97.69 171 LEU A CA 1
ATOM 1278 C C . LEU A 1 171 ? -17.747 0.257 15.562 1.00 97.69 171 LEU A C 1
ATOM 1280 O O . LEU A 1 171 ? -18.153 0.197 16.719 1.00 97.69 171 LEU A O 1
ATOM 1284 N N . SER A 1 172 ? -17.824 1.376 14.840 1.00 97.56 172 SER A N 1
ATOM 1285 C CA . SER A 1 172 ? -18.409 2.619 15.349 1.00 97.56 172 SER A CA 1
ATOM 1286 C C . SER A 1 172 ? -19.878 2.439 15.748 1.00 97.56 172 SER A C 1
ATOM 1288 O O . SER A 1 172 ? -20.284 2.887 16.822 1.00 97.56 172 SER A O 1
ATOM 1290 N N . SER A 1 173 ? -20.660 1.721 14.934 1.00 97.94 173 SER A N 1
ATOM 1291 C CA . SER A 1 173 ? -22.050 1.373 15.248 1.00 97.94 173 SER A CA 1
ATOM 1292 C C . SER A 1 173 ? -22.154 0.546 16.534 1.00 97.94 173 SER A C 1
ATOM 1294 O O . SER A 1 173 ? -22.912 0.909 17.435 1.00 97.94 173 SER A O 1
ATOM 1296 N N . THR A 1 174 ? -21.334 -0.498 16.673 1.00 97.75 174 THR A N 1
ATOM 1297 C CA . THR A 1 174 ? -21.304 -1.346 17.873 1.00 97.75 174 THR A CA 1
ATOM 1298 C C . THR A 1 174 ? -20.881 -0.566 19.116 1.00 97.75 174 THR A C 1
ATOM 1300 O O . THR A 1 174 ? -21.496 -0.706 20.169 1.00 97.75 174 THR A O 1
ATOM 1303 N N . VAL A 1 175 ? -19.871 0.302 19.012 1.00 98.25 175 VAL A N 1
ATOM 1304 C CA . VAL A 1 175 ? -19.439 1.160 20.128 1.00 98.25 175 VAL A CA 1
ATOM 1305 C C . VAL A 1 175 ? -20.569 2.095 20.562 1.00 98.25 175 VAL A C 1
ATOM 1307 O O . VAL A 1 175 ? -20.807 2.254 21.759 1.00 98.25 175 VAL A O 1
ATOM 1310 N N . ARG A 1 176 ? -21.312 2.673 19.610 1.00 97.75 176 ARG A N 1
ATOM 1311 C CA . ARG A 1 176 ? -22.469 3.526 19.910 1.00 97.75 176 ARG A CA 1
ATOM 1312 C C . ARG A 1 176 ? -23.604 2.745 20.576 1.00 97.75 176 ARG A C 1
ATOM 1314 O O . ARG A 1 176 ? -24.190 3.244 21.533 1.00 97.75 176 ARG A O 1
ATOM 1321 N N . ALA A 1 177 ? -23.887 1.530 20.109 1.00 97.81 177 ALA A N 1
ATOM 1322 C CA . ALA A 1 177 ? -24.869 0.649 20.737 1.00 97.81 177 ALA A CA 1
ATOM 1323 C C . ALA A 1 177 ? -24.469 0.309 22.181 1.00 97.81 177 ALA A C 1
ATOM 1325 O O . ALA A 1 177 ? -25.275 0.482 23.089 1.00 97.81 177 ALA A O 1
ATOM 1326 N N . ASN A 1 178 ? -23.205 -0.056 22.413 1.00 97.81 178 ASN A N 1
ATOM 1327 C CA . ASN A 1 178 ? -22.687 -0.340 23.752 1.00 97.81 178 ASN A CA 1
ATOM 1328 C C . ASN A 1 178 ? -22.794 0.871 24.689 1.00 97.81 178 ASN A C 1
ATOM 1330 O O . ASN A 1 178 ? -23.156 0.712 25.852 1.00 97.81 178 ASN A O 1
ATOM 1334 N N . ALA A 1 179 ? -22.505 2.080 24.195 1.00 98.25 179 ALA A N 1
ATOM 1335 C CA . ALA A 1 179 ? -22.653 3.305 24.977 1.00 98.25 179 ALA A CA 1
ATOM 1336 C C . ALA A 1 179 ? -24.116 3.554 25.385 1.00 98.25 179 ALA A C 1
ATOM 1338 O O . ALA A 1 179 ? -24.380 3.885 26.541 1.00 98.25 179 ALA A O 1
ATOM 1339 N N . ASN A 1 180 ? -25.067 3.337 24.469 1.00 97.81 180 ASN A N 1
ATOM 1340 C CA . ASN A 1 180 ? -26.496 3.430 24.777 1.00 97.81 180 ASN A CA 1
ATOM 1341 C C . ASN A 1 180 ? -26.907 2.381 25.819 1.00 97.81 180 ASN A C 1
ATOM 1343 O O . ASN A 1 180 ? -27.502 2.732 26.831 1.00 97.81 180 ASN A O 1
ATOM 1347 N N . THR A 1 181 ? -26.511 1.117 25.636 1.00 97.81 181 THR A N 1
ATOM 1348 C CA . THR A 1 181 ? -26.802 0.042 26.597 1.00 97.81 181 THR A CA 1
ATOM 1349 C C . THR A 1 181 ? -26.220 0.331 27.981 1.00 97.81 181 THR A C 1
ATOM 1351 O O . THR A 1 181 ? -26.883 0.087 28.986 1.00 97.81 181 THR A O 1
ATOM 1354 N N . ALA A 1 182 ? -25.008 0.885 28.064 1.00 97.88 182 ALA A N 1
ATOM 1355 C CA . ALA A 1 182 ? -24.412 1.291 29.335 1.00 97.88 182 ALA A CA 1
ATOM 1356 C C . ALA A 1 182 ? -25.197 2.434 30.004 1.00 97.88 182 ALA A C 1
ATOM 1358 O O . ALA A 1 182 ? -25.384 2.425 31.222 1.00 97.88 182 ALA A O 1
ATOM 1359 N N . SER A 1 183 ? -25.690 3.395 29.216 1.00 98.06 183 SER A N 1
ATOM 1360 C CA . SER A 1 183 ? -26.561 4.468 29.706 1.00 98.06 183 SER A CA 1
ATOM 1361 C C . SER A 1 183 ? -27.884 3.917 30.250 1.00 98.06 183 SER A C 1
ATOM 1363 O O . SER A 1 183 ? -28.283 4.271 31.360 1.00 98.06 183 SER A O 1
ATOM 1365 N N . ASP A 1 184 ? -28.531 3.012 29.515 1.00 97.88 184 ASP A N 1
ATOM 1366 C CA . ASP A 1 184 ? -29.788 2.379 29.927 1.00 97.88 184 ASP A CA 1
ATOM 1367 C C . ASP A 1 184 ? -29.604 1.558 31.210 1.00 97.88 184 ASP A C 1
ATOM 1369 O O . ASP A 1 184 ? -30.387 1.686 32.155 1.00 97.88 184 ASP A O 1
ATOM 1373 N N . ALA A 1 185 ? -28.518 0.784 31.299 1.00 97.75 185 ALA A N 1
ATOM 1374 C CA . ALA A 1 185 ? -28.167 0.030 32.499 1.00 97.75 185 ALA A CA 1
ATOM 1375 C C . ALA A 1 185 ? -27.951 0.947 33.715 1.00 97.75 185 ALA A C 1
ATOM 1377 O O . ALA A 1 185 ? -28.393 0.628 34.819 1.00 97.75 185 ALA A O 1
ATOM 1378 N N . ASN A 1 186 ? -27.320 2.111 33.525 1.00 97.88 186 ASN A N 1
ATOM 1379 C CA . ASN A 1 186 ? -27.144 3.098 34.590 1.00 97.88 186 ASN A CA 1
ATOM 1380 C C . ASN A 1 186 ? -28.487 3.687 35.065 1.00 97.88 186 ASN A C 1
ATOM 1382 O O . ASN A 1 186 ? -28.699 3.846 36.269 1.00 97.88 186 ASN A O 1
ATOM 1386 N N . ILE A 1 187 ? -29.419 3.962 34.145 1.00 97.88 187 ILE A N 1
ATOM 1387 C CA . ILE A 1 187 ? -30.779 4.405 34.491 1.00 97.88 187 ILE A CA 1
ATOM 1388 C C . ILE A 1 187 ? -31.501 3.321 35.298 1.00 97.88 187 ILE A C 1
ATOM 1390 O O . ILE A 1 187 ? -32.065 3.611 36.356 1.00 97.88 187 ILE A O 1
ATOM 1394 N N . GLN A 1 188 ? -31.444 2.068 34.842 1.00 98.00 188 GLN A N 1
ATOM 1395 C CA . GLN A 1 188 ? -32.084 0.942 35.517 1.00 98.00 188 GLN A CA 1
ATOM 1396 C C . GLN A 1 188 ? -31.496 0.705 36.917 1.00 98.00 188 GLN A C 1
ATOM 1398 O O . GLN A 1 188 ? -32.244 0.536 37.880 1.00 98.00 188 GLN A O 1
ATOM 1403 N N . ALA A 1 189 ? -30.172 0.781 37.071 1.00 97.88 189 ALA A N 1
ATOM 1404 C CA . ALA A 1 189 ? -29.517 0.718 38.377 1.00 97.88 189 ALA A CA 1
ATOM 1405 C C . ALA A 1 189 ? -29.979 1.857 39.307 1.00 97.88 189 ALA A C 1
ATOM 1407 O O . ALA A 1 189 ? -30.220 1.636 40.496 1.00 97.88 189 ALA A O 1
ATOM 1408 N N . GLY A 1 190 ? -30.173 3.065 38.766 1.00 98.00 190 GLY A N 1
ATOM 1409 C CA . GLY A 1 190 ? -30.751 4.195 39.493 1.00 98.00 1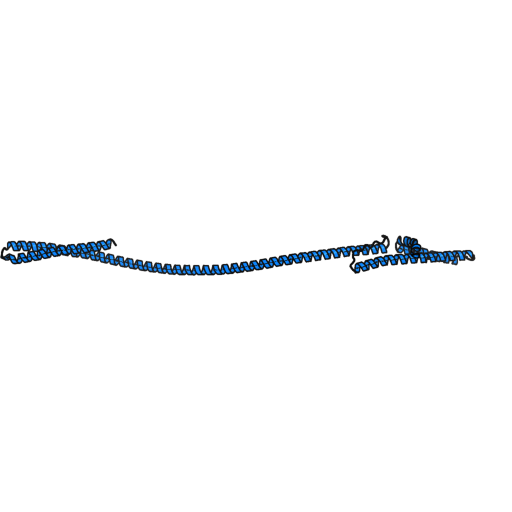90 GLY A CA 1
ATOM 1410 C C . GLY A 1 190 ? -32.174 3.924 39.995 1.00 98.00 190 GLY A C 1
ATOM 1411 O O . GLY A 1 190 ? -32.483 4.231 41.146 1.00 98.00 190 GLY A O 1
ATOM 1412 N N . GLN A 1 191 ? -33.022 3.302 39.171 1.00 97.62 191 GLN A N 1
ATOM 1413 C CA . GLN A 1 191 ? -34.381 2.906 39.560 1.00 97.62 191 GLN A CA 1
ATOM 1414 C C . GLN A 1 191 ? -34.375 1.845 40.665 1.00 97.62 191 GLN A C 1
ATOM 1416 O O . GLN A 1 191 ? -35.099 1.989 41.649 1.00 97.62 191 GLN A O 1
ATOM 1421 N N . VAL A 1 192 ? -33.522 0.822 40.548 1.00 97.81 192 VAL A N 1
ATOM 1422 C CA . VAL A 1 192 ? -33.367 -0.221 41.576 1.00 97.81 192 VAL A CA 1
ATOM 1423 C C . VAL A 1 192 ? -32.912 0.385 42.902 1.00 97.81 192 VAL A C 1
ATOM 1425 O O . VAL A 1 192 ? -33.468 0.059 43.948 1.00 97.81 192 VAL A O 1
ATOM 1428 N N . ARG A 1 193 ? -31.958 1.323 42.873 1.00 98.00 193 ARG A N 1
ATOM 1429 C CA . ARG A 1 193 ? -31.525 2.051 44.073 1.00 98.00 193 ARG A CA 1
ATOM 1430 C C . ARG A 1 193 ? -32.672 2.838 44.710 1.00 98.00 193 ARG A C 1
ATOM 1432 O O . ARG A 1 193 ? -32.820 2.810 45.926 1.00 98.00 193 ARG A O 1
ATOM 1439 N N . ASN A 1 194 ? -33.487 3.523 43.909 1.00 96.75 194 ASN A N 1
ATOM 1440 C CA . ASN A 1 194 ? -34.636 4.267 44.428 1.00 96.75 194 ASN A CA 1
ATOM 1441 C C . ASN A 1 194 ? -35.669 3.333 45.073 1.00 96.75 194 ASN A C 1
ATOM 1443 O O . ASN A 1 194 ? -36.180 3.645 46.147 1.00 96.75 194 ASN A O 1
ATOM 1447 N N . LEU A 1 195 ? -35.930 2.175 44.461 1.00 96.88 195 LEU A N 1
ATOM 1448 C CA . LEU A 1 195 ? -36.815 1.162 45.031 1.00 96.88 195 LEU A CA 1
ATOM 1449 C C . LEU A 1 195 ? -36.264 0.609 46.352 1.00 96.88 195 LEU A C 1
ATOM 1451 O O . LEU A 1 195 ? -37.007 0.511 47.324 1.00 96.88 195 LEU A O 1
ATOM 1455 N N . ALA A 1 196 ? -34.965 0.308 46.413 1.00 97.00 196 ALA A N 1
ATOM 1456 C CA . ALA A 1 196 ? -34.311 -0.147 47.638 1.00 97.00 196 ALA A CA 1
ATOM 1457 C C . ALA A 1 196 ? -34.394 0.902 48.761 1.00 97.00 196 ALA A C 1
ATOM 1459 O O . ALA A 1 196 ? -34.693 0.550 49.898 1.00 97.00 196 ALA A O 1
ATOM 1460 N N . ASN A 1 197 ? -34.211 2.189 48.443 1.00 96.69 197 ASN A N 1
ATOM 1461 C CA . ASN A 1 197 ? -34.368 3.280 49.409 1.00 96.69 197 ASN A CA 1
ATOM 1462 C C . ASN A 1 197 ? -35.813 3.397 49.922 1.00 96.69 197 ASN A C 1
ATOM 1464 O O . ASN A 1 197 ? -36.023 3.585 51.117 1.00 96.69 197 ASN A O 1
ATOM 1468 N N . GLY A 1 198 ? -36.808 3.258 49.039 1.00 95.69 198 GLY A N 1
ATOM 1469 C CA . GLY A 1 198 ? -38.219 3.228 49.437 1.00 95.69 198 GLY A CA 1
ATOM 1470 C C . GLY A 1 198 ? -38.546 2.026 50.329 1.00 95.69 198 GLY A C 1
ATOM 1471 O O . GLY A 1 198 ? -39.222 2.176 51.344 1.00 95.69 198 GLY A O 1
ATOM 1472 N N . GLY A 1 199 ? -38.004 0.850 50.001 1.00 96.38 199 GLY A N 1
ATOM 1473 C CA . GLY A 1 199 ? -38.120 -0.348 50.833 1.00 96.38 199 GLY A CA 1
ATOM 1474 C C . GLY A 1 199 ? -37.476 -0.172 52.208 1.00 96.38 199 GLY A C 1
ATOM 1475 O O . GLY A 1 199 ? -38.080 -0.533 53.211 1.00 96.38 199 GLY A O 1
ATOM 1476 N N . ALA A 1 200 ? -36.294 0.446 52.277 1.00 95.88 200 ALA A N 1
ATOM 1477 C CA . ALA A 1 200 ? -35.634 0.756 53.543 1.00 95.88 200 ALA A CA 1
ATOM 1478 C C . ALA A 1 200 ? -36.486 1.691 54.419 1.00 95.88 200 ALA A C 1
ATOM 1480 O O . ALA A 1 200 ? -36.630 1.432 55.609 1.00 95.88 200 ALA A O 1
ATOM 1481 N N . ALA A 1 201 ? -37.102 2.725 53.834 1.00 95.38 201 ALA A N 1
ATOM 1482 C CA . ALA A 1 201 ? -38.013 3.612 54.559 1.00 95.38 201 ALA A CA 1
ATOM 1483 C C . ALA A 1 201 ? -39.248 2.865 55.098 1.00 95.38 201 ALA A C 1
ATOM 1485 O O . ALA A 1 201 ? -39.616 3.048 56.253 1.00 95.38 201 ALA A O 1
ATOM 1486 N N . CYS A 1 202 ? -39.837 1.969 54.300 1.00 96.12 202 CYS A N 1
ATOM 1487 C CA . CYS A 1 202 ? -40.957 1.132 54.739 1.00 96.12 202 CYS A CA 1
ATOM 1488 C C . CYS A 1 202 ? -40.565 0.186 55.889 1.00 96.12 202 CYS A C 1
ATOM 1490 O O . CYS A 1 202 ? -41.338 -0.000 56.824 1.00 96.12 202 CYS A O 1
ATOM 1492 N N . MET A 1 203 ? -39.348 -0.370 55.867 1.00 94.50 203 MET A N 1
ATOM 1493 C CA . MET A 1 203 ? -38.846 -1.195 56.972 1.00 94.50 203 MET A CA 1
ATOM 1494 C C . MET A 1 203 ? -38.650 -0.383 58.256 1.00 94.50 203 MET A C 1
ATOM 1496 O O . MET A 1 203 ? -38.944 -0.895 59.331 1.00 94.50 203 MET A O 1
ATOM 1500 N N . VAL A 1 204 ? -38.198 0.874 58.161 1.00 95.44 204 VAL A N 1
ATOM 1501 C CA . VAL A 1 204 ? -38.117 1.776 59.325 1.00 95.44 204 VAL A CA 1
ATOM 1502 C C . VAL A 1 204 ? -39.505 1.998 59.928 1.00 95.44 204 VAL A C 1
ATOM 1504 O O . VAL A 1 204 ? -39.676 1.807 61.127 1.00 95.44 204 VAL A O 1
ATOM 1507 N N . GLU A 1 205 ? -40.511 2.301 59.104 1.00 94.00 205 GLU A N 1
ATOM 1508 C CA . GLU A 1 205 ? -41.896 2.476 59.565 1.00 94.00 205 GLU A CA 1
ATOM 1509 C C . GLU A 1 205 ? -42.466 1.191 60.199 1.00 94.00 205 GLU A C 1
ATOM 1511 O O . GLU A 1 205 ? -43.135 1.236 61.232 1.00 94.00 205 GLU A O 1
ATOM 1516 N N . ALA A 1 206 ? -42.157 0.021 59.629 1.00 93.94 206 ALA A N 1
ATOM 1517 C CA . ALA A 1 206 ? -42.564 -1.264 60.192 1.00 93.94 206 ALA A CA 1
ATOM 1518 C C . ALA A 1 206 ? -41.925 -1.531 61.568 1.00 93.94 206 ALA A C 1
ATOM 1520 O O . ALA A 1 206 ? -42.609 -2.018 62.470 1.00 93.94 206 ALA A O 1
ATOM 1521 N N . ILE A 1 207 ? -40.643 -1.188 61.746 1.00 92.50 207 ILE A N 1
ATOM 1522 C CA . ILE A 1 207 ? -39.945 -1.295 63.037 1.00 92.50 207 ILE A CA 1
ATOM 1523 C C . ILE A 1 207 ? -40.587 -0.359 64.069 1.00 92.50 207 ILE A C 1
ATOM 1525 O O . ILE A 1 207 ? -40.900 -0.807 65.171 1.00 92.50 207 ILE A O 1
ATOM 1529 N N . GLU A 1 208 ? -40.866 0.898 63.713 1.00 93.31 208 GLU A N 1
ATOM 1530 C CA . GLU A 1 208 ? -41.543 1.853 64.607 1.00 93.31 208 GLU A CA 1
ATOM 1531 C C . GLU A 1 208 ? -42.931 1.347 65.044 1.00 93.31 208 GLU A C 1
ATOM 1533 O O . GLU A 1 208 ? -43.300 1.435 66.221 1.00 93.31 208 GLU A O 1
ATOM 1538 N N . ALA A 1 209 ? -43.699 0.758 64.122 1.00 92.06 209 ALA A N 1
ATOM 1539 C CA . ALA A 1 209 ? -44.993 0.159 64.436 1.00 92.06 209 ALA A CA 1
ATOM 1540 C C . ALA A 1 209 ? -44.858 -1.032 65.402 1.00 92.06 209 ALA A C 1
ATOM 1542 O O . ALA A 1 209 ? -45.640 -1.161 66.349 1.00 92.06 209 ALA A O 1
ATOM 1543 N N . VAL A 1 210 ? -43.851 -1.884 65.199 1.00 90.75 210 VAL A N 1
ATOM 1544 C CA . VAL A 1 210 ? -43.541 -3.011 66.086 1.00 90.75 210 VAL A CA 1
ATOM 1545 C C . VAL A 1 210 ? -43.167 -2.531 67.494 1.00 90.75 210 VAL A C 1
ATOM 1547 O O . VAL A 1 210 ? -43.708 -3.048 68.478 1.00 90.75 210 VAL A O 1
ATOM 1550 N N . GLU A 1 211 ? -42.318 -1.509 67.614 1.00 90.25 211 GLU A N 1
ATOM 1551 C CA . GLU A 1 211 ? -41.949 -0.907 68.902 1.00 90.25 211 GLU A CA 1
ATOM 1552 C C . GLU A 1 211 ? -43.172 -0.322 69.628 1.00 90.25 211 GLU A C 1
ATOM 1554 O O . GLU A 1 211 ? -43.348 -0.525 70.836 1.00 90.25 211 GLU A O 1
ATOM 1559 N N . ALA A 1 212 ? -44.075 0.342 68.898 1.00 91.81 212 ALA A N 1
ATOM 1560 C CA . ALA A 1 212 ? -45.320 0.872 69.453 1.00 91.81 212 ALA A CA 1
ATOM 1561 C C . ALA A 1 212 ? -46.251 -0.238 69.982 1.00 91.81 212 ALA A C 1
ATOM 1563 O O . ALA A 1 212 ? -46.854 -0.095 71.058 1.00 91.81 212 ALA A O 1
ATOM 1564 N N . VAL A 1 213 ? -46.349 -1.367 69.269 1.00 89.88 213 VAL A N 1
ATOM 1565 C CA . VAL A 1 213 ? -47.106 -2.546 69.723 1.00 89.88 213 VAL A CA 1
ATOM 1566 C C . VAL A 1 213 ? -46.460 -3.155 70.967 1.00 89.88 213 VAL A C 1
ATOM 1568 O O . VAL A 1 213 ? -47.168 -3.445 71.934 1.00 89.88 213 VAL A O 1
ATOM 1571 N N . GLN A 1 214 ? -45.131 -3.292 71.002 1.00 89.06 214 GLN A N 1
ATOM 1572 C CA . GLN A 1 214 ? -44.412 -3.818 72.166 1.00 89.06 214 GLN A CA 1
ATOM 1573 C C . GLN A 1 214 ? -44.607 -2.928 73.406 1.00 89.06 214 GLN A C 1
ATOM 1575 O O . GLN A 1 214 ? -44.887 -3.429 74.501 1.00 89.06 214 GLN A O 1
ATOM 1580 N N . GLY A 1 215 ? -44.543 -1.603 73.237 1.00 90.12 215 GLY A N 1
ATOM 1581 C CA . GLY A 1 215 ? -44.844 -0.639 74.296 1.00 90.12 215 GLY A CA 1
ATOM 1582 C C . GLY A 1 215 ? -46.287 -0.744 74.803 1.00 90.12 215 GLY A C 1
ATOM 1583 O O . GLY A 1 215 ? -46.530 -0.706 76.012 1.00 90.12 215 GLY A O 1
ATOM 1584 N N . SER A 1 216 ? -47.248 -0.942 73.897 1.00 91.62 216 SER A N 1
ATOM 1585 C CA . SER A 1 216 ? -48.661 -1.141 74.244 1.00 91.62 216 SER A CA 1
ATOM 1586 C C . SER A 1 216 ? -48.889 -2.452 75.001 1.00 91.62 216 SER A C 1
ATOM 1588 O O . SER A 1 216 ? -49.589 -2.460 76.013 1.00 91.62 216 SER A O 1
ATOM 1590 N N . ALA A 1 217 ? -48.248 -3.545 74.580 1.00 91.38 217 ALA A N 1
ATOM 1591 C CA . ALA A 1 217 ? -48.314 -4.841 75.253 1.00 91.38 217 ALA A CA 1
ATOM 1592 C C . ALA A 1 217 ? -47.786 -4.771 76.696 1.00 91.38 217 ALA A C 1
ATOM 1594 O O . ALA A 1 217 ? -48.407 -5.321 77.605 1.00 91.38 217 ALA A O 1
ATOM 1595 N N . LYS A 1 218 ? -46.692 -4.032 76.931 1.00 90.25 218 LYS A N 1
ATOM 1596 C CA . LYS A 1 218 ? -46.158 -3.803 78.283 1.00 90.25 218 LYS A CA 1
ATOM 1597 C C . LYS A 1 218 ? -47.163 -3.080 79.184 1.00 90.25 218 LYS A C 1
ATOM 1599 O O . LYS A 1 218 ? -47.403 -3.524 80.304 1.00 90.25 218 LYS A O 1
ATOM 1604 N N . ARG A 1 219 ? -47.799 -2.014 78.682 1.00 93.31 219 ARG A N 1
ATOM 1605 C CA . ARG A 1 219 ? -48.859 -1.304 79.422 1.00 93.31 219 ARG A CA 1
ATOM 1606 C C . ARG A 1 219 ? -50.042 -2.220 79.742 1.00 93.31 219 ARG A C 1
ATOM 1608 O O . ARG A 1 219 ? -50.608 -2.130 80.826 1.00 93.31 219 ARG A O 1
ATOM 1615 N N . MET A 1 220 ? -50.407 -3.115 78.824 1.00 92.94 220 MET A N 1
ATOM 1616 C CA . MET A 1 220 ? -51.473 -4.089 79.071 1.00 92.94 220 MET A CA 1
ATOM 1617 C C . MET A 1 220 ? -51.097 -5.088 80.174 1.00 92.94 220 MET A C 1
ATOM 1619 O O . MET A 1 220 ? -51.933 -5.357 81.031 1.00 92.94 220 MET A O 1
ATOM 1623 N N . ASP A 1 221 ? -49.857 -5.591 80.221 1.00 92.38 221 ASP A N 1
ATOM 1624 C CA . ASP A 1 221 ? -49.411 -6.484 81.308 1.00 92.38 221 ASP A CA 1
ATOM 1625 C C . ASP A 1 221 ? -49.438 -5.791 82.684 1.00 92.38 221 ASP A C 1
ATOM 1627 O O . ASP A 1 221 ? -49.845 -6.398 83.680 1.00 92.38 221 ASP A O 1
ATOM 1631 N N . GLU A 1 222 ? -49.083 -4.501 82.737 1.00 93.81 222 GLU A N 1
ATOM 1632 C CA . GLU A 1 222 ? -49.198 -3.672 83.945 1.00 93.81 222 GLU A CA 1
ATOM 1633 C C . GLU A 1 222 ? -50.661 -3.562 84.414 1.00 93.81 222 GLU A C 1
ATOM 1635 O O . GLU A 1 222 ? -50.952 -3.811 85.586 1.00 93.81 222 GLU A O 1
ATOM 1640 N N . ILE A 1 223 ? -51.599 -3.276 83.502 1.00 94.12 223 ILE A N 1
ATOM 1641 C CA . ILE A 1 223 ? -53.041 -3.201 83.806 1.00 94.12 223 ILE A CA 1
ATOM 1642 C C . ILE A 1 223 ? -53.570 -4.555 84.286 1.00 94.12 223 ILE A C 1
ATOM 1644 O O . ILE A 1 223 ? -54.263 -4.628 85.302 1.00 94.12 223 ILE A O 1
ATOM 1648 N N . VAL A 1 224 ? -53.223 -5.641 83.595 1.00 94.25 224 VAL A N 1
ATOM 1649 C CA . VAL A 1 224 ? -53.629 -7.001 83.975 1.00 94.25 224 VAL A CA 1
ATOM 1650 C C . VAL A 1 224 ? -53.075 -7.373 85.354 1.00 94.25 224 VAL A C 1
ATOM 1652 O O . VAL A 1 224 ? -53.761 -8.039 86.126 1.00 94.25 224 VAL A O 1
ATOM 1655 N N . SER A 1 225 ? -51.886 -6.878 85.718 1.00 94.44 225 SER A N 1
ATOM 1656 C CA . SER A 1 225 ? -51.331 -7.022 87.071 1.00 94.44 225 SER A CA 1
ATOM 1657 C C . SER A 1 225 ? -52.179 -6.344 88.140 1.00 94.44 225 SER A C 1
ATOM 1659 O O . SER A 1 225 ? -52.422 -6.922 89.199 1.00 94.44 225 SER A O 1
ATOM 1661 N N . VAL A 1 226 ? -52.669 -5.136 87.856 1.00 96.62 226 VAL A N 1
ATOM 1662 C CA . VAL A 1 226 ? -53.587 -4.428 88.754 1.00 96.62 226 VAL A CA 1
ATOM 1663 C C . VAL A 1 226 ? -54.905 -5.195 88.885 1.00 96.62 226 VAL A C 1
ATOM 1665 O O . VAL A 1 226 ? -55.400 -5.343 89.999 1.00 96.62 226 VAL A O 1
ATOM 1668 N N . ILE A 1 227 ? -55.449 -5.737 87.790 1.00 94.25 227 ILE A N 1
ATOM 1669 C CA . ILE A 1 227 ? -56.691 -6.532 87.806 1.00 94.25 227 ILE A CA 1
ATOM 1670 C C . ILE A 1 227 ? -56.530 -7.806 88.648 1.00 94.25 227 ILE A C 1
ATOM 1672 O O . ILE A 1 227 ? -57.388 -8.087 89.484 1.00 94.25 227 ILE A O 1
ATOM 1676 N N . ASP A 1 228 ? -55.434 -8.550 88.478 1.00 95.12 228 ASP A N 1
ATOM 1677 C CA . ASP A 1 228 ? -55.124 -9.740 89.287 1.00 95.12 228 ASP A CA 1
ATOM 1678 C C . ASP A 1 228 ? -54.978 -9.374 90.777 1.00 95.12 228 ASP A C 1
ATOM 1680 O O . ASP A 1 228 ? -55.540 -10.032 91.656 1.00 95.12 228 ASP A O 1
ATOM 1684 N N . GLY A 1 229 ? -54.323 -8.243 91.072 1.00 95.44 229 GLY A N 1
ATOM 1685 C CA . GLY A 1 229 ? -54.239 -7.685 92.422 1.00 95.44 229 GLY A CA 1
ATOM 1686 C C . GLY A 1 229 ? -55.606 -7.330 93.027 1.00 95.44 229 GLY A C 1
ATOM 1687 O O . GLY A 1 229 ? -55.876 -7.673 94.180 1.00 95.44 229 GLY A O 1
ATOM 1688 N N . LEU A 1 230 ? -56.496 -6.694 92.257 1.00 94.19 230 LEU A N 1
ATOM 1689 C CA . LEU A 1 230 ? -57.867 -6.371 92.676 1.00 94.19 230 LEU A CA 1
ATOM 1690 C C . LEU A 1 230 ? -58.709 -7.632 92.905 1.00 94.19 230 LEU A C 1
ATOM 1692 O O . LEU A 1 230 ? -59.468 -7.706 93.876 1.00 94.19 230 LEU A O 1
ATOM 1696 N N . ALA A 1 231 ? -58.561 -8.640 92.044 1.00 95.62 231 ALA A N 1
ATOM 1697 C CA . ALA A 1 231 ? -59.218 -9.933 92.191 1.00 95.62 231 ALA A CA 1
ATOM 1698 C C . ALA A 1 231 ? -58.759 -10.646 93.474 1.00 95.62 231 ALA A C 1
ATOM 1700 O O . ALA A 1 231 ? -59.593 -11.122 94.246 1.00 95.62 231 ALA A O 1
ATOM 1701 N N . PHE A 1 232 ? -57.455 -10.642 93.771 1.00 94.06 232 PHE A N 1
ATOM 1702 C CA . PHE A 1 232 ? -56.923 -11.184 95.021 1.00 94.06 232 PHE A CA 1
ATOM 1703 C C . PHE A 1 232 ? -57.474 -10.448 96.250 1.00 94.06 232 PHE A C 1
ATOM 1705 O O . PHE A 1 232 ? -57.963 -11.091 97.180 1.00 94.06 232 PHE A O 1
ATOM 1712 N N . GLN A 1 233 ? -57.467 -9.110 96.241 1.00 96.25 233 GLN A N 1
ATOM 1713 C CA . GLN A 1 233 ? -58.032 -8.305 97.331 1.00 96.25 233 GLN A CA 1
ATOM 1714 C C . GLN A 1 233 ? -59.521 -8.606 97.544 1.00 96.25 233 GLN A C 1
ATOM 1716 O O . GLN A 1 233 ? -59.952 -8.797 98.681 1.00 96.25 233 GLN A O 1
ATOM 1721 N N . THR A 1 234 ? -60.292 -8.725 96.460 1.00 95.69 234 THR A N 1
ATOM 1722 C CA . THR A 1 234 ? -61.727 -9.042 96.504 1.00 95.69 234 THR A CA 1
ATOM 1723 C C . THR A 1 234 ? -61.968 -10.453 97.039 1.00 95.69 234 THR A C 1
ATOM 1725 O O . THR A 1 234 ? -62.871 -10.658 97.845 1.00 95.69 234 THR A O 1
ATOM 1728 N N . ASN A 1 235 ? -61.127 -11.423 96.674 1.00 93.75 235 ASN A N 1
ATOM 1729 C CA . ASN A 1 235 ? -61.177 -12.783 97.211 1.00 93.75 235 ASN A CA 1
ATOM 1730 C C . ASN A 1 235 ? -60.899 -12.817 98.729 1.00 93.75 235 ASN A C 1
ATOM 1732 O O . ASN A 1 235 ? -61.581 -13.542 99.453 1.00 93.75 235 ASN A O 1
ATOM 1736 N N . ILE A 1 236 ? -59.955 -12.010 99.232 1.00 93.81 236 ILE A N 1
ATOM 1737 C CA . ILE A 1 236 ? -59.697 -11.877 100.678 1.00 93.81 236 ILE A CA 1
ATOM 1738 C C . ILE A 1 236 ? -60.862 -11.176 101.392 1.00 93.81 236 ILE A C 1
ATOM 1740 O O . ILE A 1 236 ? -61.312 -11.653 102.433 1.00 93.81 236 ILE A O 1
ATOM 1744 N N . LEU A 1 237 ? -61.394 -10.089 100.824 1.00 94.00 237 LEU A N 1
ATOM 1745 C CA . LEU A 1 237 ? -62.580 -9.390 101.339 1.00 94.00 237 LEU A CA 1
ATOM 1746 C C . LEU A 1 237 ? -63.790 -10.329 101.435 1.00 94.00 237 LEU A C 1
ATOM 1748 O O . LEU A 1 237 ? -64.463 -10.365 102.464 1.00 94.00 237 LEU A O 1
ATOM 1752 N N . ALA A 1 238 ? -64.033 -11.128 100.396 1.00 93.44 238 ALA A N 1
ATOM 1753 C CA . ALA A 1 238 ? -65.118 -12.099 100.344 1.00 93.44 238 ALA A CA 1
ATOM 1754 C C . ALA A 1 238 ? -64.923 -13.250 101.342 1.00 93.44 238 ALA A C 1
ATOM 1756 O O . ALA A 1 238 ? -65.877 -13.666 101.995 1.00 93.44 238 ALA A O 1
ATOM 1757 N N . LEU A 1 239 ? -63.690 -13.739 101.519 1.00 91.00 239 LEU A N 1
ATOM 1758 C CA . LEU A 1 239 ? -63.362 -14.716 102.560 1.00 91.00 239 LEU A CA 1
ATOM 1759 C C . LEU A 1 239 ? -63.637 -14.148 103.959 1.00 91.00 239 LEU A C 1
ATOM 1761 O O . LEU A 1 239 ? -64.291 -14.813 104.759 1.00 91.00 239 LEU A O 1
ATOM 1765 N N . ASN A 1 240 ? -63.189 -12.922 104.238 1.00 90.88 240 ASN A N 1
ATOM 1766 C CA . ASN A 1 240 ? -63.439 -12.256 105.517 1.00 90.88 240 ASN A CA 1
ATOM 1767 C C . ASN A 1 240 ? -64.945 -12.076 105.766 1.00 90.88 240 ASN A C 1
ATOM 1769 O O . ASN A 1 240 ? -65.426 -12.373 106.857 1.00 90.88 240 ASN A O 1
ATOM 1773 N N . ALA A 1 241 ? -65.704 -11.671 104.743 1.00 90.69 241 ALA A N 1
ATOM 1774 C CA . ALA A 1 241 ? -67.158 -11.556 104.821 1.00 90.69 241 ALA A CA 1
ATOM 1775 C C . ALA A 1 241 ? -67.846 -12.913 105.058 1.00 90.69 241 ALA A C 1
ATOM 1777 O O . ALA A 1 241 ? -68.776 -12.992 105.855 1.00 90.69 241 ALA A O 1
ATOM 1778 N N . ALA A 1 242 ? -67.379 -13.991 104.420 1.00 88.56 242 ALA A N 1
ATOM 1779 C CA . ALA A 1 242 ? -67.906 -15.340 104.628 1.00 88.56 242 ALA A CA 1
ATOM 1780 C C . ALA A 1 242 ? -67.652 -15.846 106.059 1.00 88.56 242 ALA A C 1
ATOM 1782 O O . ALA A 1 242 ? -68.527 -16.482 106.648 1.00 88.56 242 ALA A O 1
ATOM 1783 N N . VAL A 1 243 ? -66.480 -15.537 106.628 1.00 88.75 243 VAL A N 1
ATOM 1784 C CA . VAL A 1 243 ? -66.133 -15.856 108.023 1.00 88.75 243 VAL A CA 1
ATOM 1785 C C . VAL A 1 243 ? -67.025 -15.086 108.997 1.00 88.75 243 VAL A C 1
ATOM 1787 O O . VAL A 1 243 ? -67.589 -15.689 109.909 1.00 88.75 243 VAL A O 1
ATOM 1790 N N . GLU A 1 244 ? -67.213 -13.781 108.793 1.00 87.56 244 GLU A N 1
ATOM 1791 C CA . GLU A 1 244 ? -68.066 -12.967 109.669 1.00 87.56 244 GLU A CA 1
ATOM 1792 C C . GLU A 1 244 ? -69.550 -13.365 109.546 1.00 87.56 244 GLU A C 1
ATOM 1794 O O . GLU A 1 244 ? -70.266 -13.444 110.545 1.00 87.56 244 GLU A O 1
ATOM 1799 N N . ALA A 1 245 ? -70.004 -13.730 108.342 1.00 87.12 245 ALA A N 1
ATOM 1800 C CA . ALA A 1 245 ? -71.341 -14.274 108.114 1.00 87.12 245 ALA A CA 1
ATOM 1801 C C . ALA A 1 245 ? -71.559 -15.619 108.832 1.00 87.12 245 ALA A C 1
ATOM 1803 O O . ALA A 1 245 ? -72.622 -15.831 109.413 1.00 87.12 245 ALA A O 1
ATOM 1804 N N . ALA A 1 246 ? -70.556 -16.507 108.850 1.00 84.69 246 ALA A N 1
ATOM 1805 C CA . ALA A 1 246 ? -70.605 -17.753 109.618 1.00 84.69 246 ALA A CA 1
ATOM 1806 C C . ALA A 1 246 ? -70.647 -17.494 111.135 1.00 84.69 246 ALA A C 1
ATOM 1808 O O . ALA A 1 246 ? -71.317 -18.214 111.876 1.00 84.69 246 ALA A O 1
ATOM 1809 N N . ARG A 1 247 ? -69.976 -16.431 111.595 1.00 87.50 247 ARG A N 1
ATOM 1810 C CA . ARG A 1 247 ? -69.961 -16.002 112.999 1.00 87.50 247 ARG A CA 1
ATOM 1811 C C . ARG A 1 247 ? -71.314 -15.459 113.476 1.00 87.50 247 ARG A C 1
ATOM 1813 O O . ARG A 1 247 ? -71.651 -15.630 114.643 1.00 87.50 247 ARG A O 1
ATOM 1820 N N . ALA A 1 248 ? -72.097 -14.853 112.582 1.00 85.31 248 ALA A N 1
ATOM 1821 C CA . ALA A 1 248 ? -73.432 -14.314 112.862 1.00 85.31 248 ALA A CA 1
ATOM 1822 C C . ALA A 1 248 ? -74.563 -15.372 112.899 1.00 85.31 248 ALA A C 1
ATOM 1824 O O . ALA A 1 248 ? -75.715 -15.025 113.176 1.00 85.31 248 ALA A O 1
ATOM 1825 N N . GLY A 1 249 ? -74.268 -16.653 112.636 1.00 81.75 249 GLY A N 1
ATOM 1826 C CA . GLY A 1 249 ? -75.239 -17.752 112.722 1.00 81.75 249 GLY A CA 1
ATOM 1827 C C . GLY A 1 249 ? -76.390 -17.646 111.708 1.00 81.75 249 GLY A C 1
ATOM 1828 O O . GLY A 1 249 ? -76.177 -17.314 110.543 1.00 81.75 249 GLY A O 1
ATOM 1829 N N . GLU A 1 250 ? -77.628 -17.927 112.136 1.00 78.44 250 GLU A N 1
ATOM 1830 C CA . GLU A 1 250 ? -78.814 -17.939 111.254 1.00 78.44 250 GLU A CA 1
ATOM 1831 C C . GLU A 1 250 ? -79.082 -16.583 110.575 1.00 78.44 250 GLU A C 1
ATOM 1833 O O . GLU A 1 250 ? -79.452 -16.544 109.400 1.00 78.44 250 GLU A O 1
ATOM 1838 N N . SER A 1 251 ? -78.804 -15.467 111.259 1.00 76.94 251 SER A N 1
ATOM 1839 C CA . SER A 1 251 ? -78.956 -14.107 110.715 1.00 76.94 251 SER A CA 1
ATOM 1840 C C . SER A 1 251 ? -77.969 -13.788 109.579 1.00 76.94 251 SER A C 1
ATOM 1842 O O . SER A 1 251 ? -78.188 -12.844 108.821 1.00 76.94 251 SER A O 1
ATOM 1844 N N . GLY A 1 252 ? -76.884 -14.561 109.443 1.00 82.25 252 GLY A N 1
ATOM 1845 C CA . GLY A 1 252 ? -75.817 -14.361 108.456 1.00 82.25 252 GLY A CA 1
ATOM 1846 C C . GLY A 1 252 ? -75.938 -15.199 107.178 1.00 82.25 252 GLY A C 1
ATOM 1847 O O . GLY A 1 252 ? -75.140 -15.012 106.259 1.00 82.25 252 GLY A O 1
ATOM 1848 N N . ARG A 1 253 ? -76.925 -16.105 107.065 1.00 81.12 253 ARG A N 1
ATOM 1849 C CA . ARG A 1 253 ? -77.024 -17.056 105.932 1.00 81.12 253 ARG A CA 1
ATOM 1850 C C . ARG A 1 253 ? -77.090 -16.373 104.563 1.00 81.12 253 ARG A C 1
ATOM 1852 O O . ARG A 1 253 ? -76.399 -16.803 103.645 1.00 81.12 253 ARG A O 1
ATOM 1859 N N . GLY A 1 254 ? -77.859 -15.289 104.433 1.00 83.38 254 GLY A N 1
ATOM 1860 C CA . GLY A 1 254 ? -77.950 -14.523 103.181 1.00 83.38 254 GLY A CA 1
ATOM 1861 C C . GLY A 1 254 ? -76.625 -13.860 102.784 1.00 83.38 254 GLY A C 1
ATOM 1862 O O . GLY A 1 254 ? -76.223 -13.922 101.624 1.00 83.38 254 GLY A O 1
ATOM 1863 N N . PHE A 1 255 ? -75.896 -13.302 103.757 1.00 86.25 255 PHE A N 1
ATOM 1864 C CA . PHE A 1 255 ? -74.574 -12.705 103.533 1.00 86.25 255 PHE A CA 1
ATOM 1865 C C . PHE A 1 255 ? -73.508 -13.749 103.188 1.00 86.25 255 PHE A C 1
ATOM 1867 O O . PHE A 1 255 ? -72.638 -13.475 102.366 1.00 86.25 255 PHE A O 1
ATOM 1874 N N . SER A 1 256 ? -73.597 -14.955 103.756 1.00 87.25 256 SER A N 1
ATOM 1875 C CA . SER A 1 256 ? -72.684 -16.061 103.446 1.00 87.25 256 SER A CA 1
ATOM 1876 C C . SER A 1 256 ? -72.779 -16.493 101.976 1.00 87.25 256 SER A C 1
ATOM 1878 O O . SER A 1 256 ? -71.751 -16.693 101.328 1.00 87.25 256 SER A O 1
ATOM 1880 N N . VAL A 1 257 ? -73.996 -16.551 101.415 1.00 87.75 257 VAL A N 1
ATOM 1881 C CA . VAL A 1 257 ? -74.213 -16.875 99.992 1.00 87.75 257 VAL A CA 1
ATOM 1882 C C . VAL A 1 257 ? -73.620 -15.797 99.086 1.00 87.75 257 VAL A C 1
ATOM 1884 O O . VAL A 1 257 ? -72.871 -16.119 98.166 1.00 87.75 257 VAL A O 1
ATOM 1887 N N . VAL A 1 258 ? -73.879 -14.517 99.377 1.00 90.25 258 VAL A N 1
ATOM 1888 C CA . VAL A 1 258 ? -73.305 -13.399 98.607 1.00 90.25 258 VAL A CA 1
ATOM 1889 C C . VAL A 1 258 ? -71.777 -13.400 98.696 1.00 90.25 258 VAL A C 1
ATOM 1891 O O . VAL A 1 258 ? -71.105 -13.245 97.681 1.00 90.25 258 VAL A O 1
ATOM 1894 N N . ALA A 1 259 ? -71.207 -13.636 99.880 1.00 91.50 259 ALA A N 1
ATOM 1895 C CA . ALA A 1 259 ? -69.762 -13.723 100.063 1.00 91.50 259 ALA A CA 1
ATOM 1896 C C . ALA A 1 259 ? -69.141 -14.889 99.269 1.00 91.50 259 ALA A C 1
ATOM 1898 O O . ALA A 1 259 ? -68.074 -14.727 98.679 1.00 91.50 259 ALA A O 1
ATOM 1899 N N . SER A 1 260 ? -69.815 -16.041 99.191 1.00 91.31 260 SER A N 1
ATOM 1900 C CA . SER A 1 260 ? -69.381 -17.172 98.360 1.00 91.31 260 SER A CA 1
ATOM 1901 C C . SER A 1 260 ? -69.424 -16.848 96.861 1.00 91.31 260 SER A C 1
ATOM 1903 O O . SER A 1 260 ? -68.487 -17.185 96.138 1.00 91.31 260 SER A O 1
ATOM 1905 N N . GLU A 1 261 ? -70.469 -16.163 96.391 1.00 94.44 261 GLU A N 1
ATOM 1906 C CA . GLU A 1 261 ? -70.605 -15.776 94.981 1.00 94.44 261 GLU A CA 1
ATOM 1907 C C . GLU A 1 261 ? -69.555 -14.728 94.578 1.00 94.44 261 GLU A C 1
ATOM 1909 O O . GLU A 1 261 ? -68.872 -14.878 93.564 1.00 94.44 261 GLU A O 1
ATOM 1914 N N . VAL A 1 262 ? -69.334 -13.711 95.422 1.00 94.50 262 VAL A N 1
ATOM 1915 C CA . VAL A 1 262 ? -68.281 -12.698 95.218 1.00 94.50 262 VAL A CA 1
ATOM 1916 C C . VAL A 1 262 ? -66.898 -13.352 95.201 1.00 94.50 262 VAL A C 1
ATOM 1918 O O . VAL A 1 262 ? -66.046 -12.984 94.390 1.00 94.50 262 VAL A O 1
ATOM 1921 N N . ARG A 1 263 ? -66.671 -14.362 96.048 1.00 92.06 263 ARG A N 1
ATOM 1922 C CA . ARG A 1 263 ? -65.423 -15.129 96.059 1.00 92.06 263 ARG A CA 1
ATOM 1923 C C . ARG A 1 263 ? -65.221 -15.919 94.765 1.00 92.06 263 ARG A C 1
ATOM 1925 O O . ARG A 1 263 ? -64.128 -15.880 94.203 1.00 92.06 263 ARG A O 1
ATOM 1932 N N . SER A 1 264 ? -66.262 -16.597 94.281 1.00 93.50 264 SER A N 1
ATOM 1933 C CA . SER A 1 264 ? -66.220 -17.324 93.006 1.00 93.50 264 SER A CA 1
ATOM 1934 C C . SER A 1 264 ? -65.928 -16.380 91.835 1.00 93.50 264 SER A C 1
ATOM 1936 O O . SER A 1 264 ? -65.055 -16.658 91.010 1.00 93.50 264 SER A O 1
ATOM 1938 N N . LEU A 1 265 ? -66.574 -15.210 91.807 1.00 94.31 265 LEU A N 1
ATOM 1939 C CA . LEU A 1 265 ? -66.337 -14.188 90.790 1.00 94.31 265 LEU A CA 1
ATOM 1940 C C . LEU A 1 265 ? -64.896 -13.654 90.836 1.00 94.31 265 LEU A C 1
ATOM 1942 O O . LEU A 1 265 ? -64.262 -13.507 89.793 1.00 94.31 265 LEU A O 1
ATOM 1946 N N . ALA A 1 266 ? -64.351 -13.425 92.032 1.00 94.00 266 ALA A N 1
ATOM 1947 C CA . ALA A 1 266 ? -62.967 -12.994 92.210 1.00 94.00 266 ALA A CA 1
ATOM 1948 C C . ALA A 1 266 ? -61.957 -14.042 91.705 1.00 94.00 266 ALA A C 1
ATOM 1950 O O . ALA A 1 266 ? -60.995 -13.691 91.025 1.00 94.00 266 ALA A O 1
ATOM 1951 N N . GLN A 1 267 ? -62.192 -15.331 91.973 1.00 92.44 267 GLN A N 1
ATOM 1952 C CA . GLN A 1 267 ? -61.355 -16.418 91.450 1.00 92.44 267 GLN A CA 1
ATOM 1953 C C . GLN A 1 267 ? -61.418 -16.508 89.919 1.00 92.44 267 GLN A C 1
ATOM 1955 O O . GLN A 1 267 ? -60.373 -16.612 89.277 1.00 92.44 267 GLN A O 1
ATOM 1960 N N . ARG A 1 268 ? -62.614 -16.381 89.329 1.00 94.06 268 ARG A N 1
ATOM 1961 C CA . ARG A 1 268 ? -62.796 -16.346 87.867 1.00 94.06 268 ARG A CA 1
ATOM 1962 C C . ARG A 1 268 ? -62.100 -15.146 87.216 1.00 94.06 268 ARG A C 1
ATOM 1964 O O . ARG A 1 268 ? -61.503 -15.295 86.150 1.00 94.06 268 ARG A O 1
ATOM 1971 N N . SER A 1 269 ? -62.133 -13.972 87.853 1.00 94.25 269 SER A N 1
ATOM 1972 C CA . SER A 1 269 ? -61.396 -12.789 87.384 1.00 94.25 269 SER A CA 1
ATOM 1973 C C . SER A 1 269 ? -59.880 -12.994 87.417 1.00 94.25 269 SER A C 1
ATOM 1975 O O . SER A 1 269 ? -59.205 -12.613 86.464 1.00 94.25 269 SER A O 1
ATOM 1977 N N . ALA A 1 270 ? -59.339 -13.626 88.464 1.00 92.81 270 ALA A N 1
ATOM 1978 C CA . ALA A 1 270 ? -57.908 -13.933 88.551 1.00 92.81 270 ALA A CA 1
ATOM 1979 C C . ALA A 1 270 ? -57.462 -14.948 87.480 1.00 92.81 270 ALA A C 1
ATOM 1981 O O . ALA A 1 270 ? -56.389 -14.816 86.893 1.00 92.81 270 ALA A O 1
ATOM 1982 N N . GLU A 1 271 ? -58.288 -15.954 87.188 1.00 93.94 271 GLU A N 1
ATOM 1983 C CA . GLU A 1 271 ? -58.023 -16.919 86.114 1.00 93.94 271 GLU A CA 1
ATOM 1984 C C . GLU A 1 271 ? -58.045 -16.254 84.731 1.00 93.94 271 GLU A C 1
ATOM 1986 O O . GLU A 1 271 ? -57.089 -16.390 83.967 1.00 93.94 271 GLU A O 1
ATOM 1991 N N . SER A 1 272 ? -59.050 -15.413 84.467 1.00 93.75 272 SER A N 1
ATOM 1992 C CA . SER A 1 272 ? -59.141 -14.630 83.225 1.00 93.75 272 SER A CA 1
ATOM 1993 C C . SER A 1 272 ? -57.947 -13.678 83.062 1.00 93.75 272 SER A C 1
ATOM 1995 O O . SER A 1 272 ? -57.382 -13.557 81.976 1.00 93.75 272 SER A O 1
ATOM 1997 N N . ALA A 1 273 ? -57.507 -13.027 84.145 1.00 93.81 273 ALA A N 1
ATOM 1998 C CA . ALA A 1 273 ? -56.324 -12.168 84.133 1.00 93.81 273 ALA A CA 1
ATOM 1999 C C . ALA A 1 273 ? -55.045 -12.953 83.780 1.00 93.81 273 ALA A C 1
ATOM 2001 O O . ALA A 1 273 ? -54.214 -12.468 83.009 1.00 93.81 273 ALA A O 1
ATOM 2002 N N . LYS A 1 274 ? -54.890 -14.188 84.280 1.00 92.00 274 LYS A N 1
ATOM 2003 C CA . LYS A 1 274 ? -53.754 -15.059 83.929 1.00 92.00 274 LYS A CA 1
ATOM 2004 C C . LYS A 1 274 ? -53.756 -15.462 82.457 1.00 92.00 274 LYS A C 1
ATOM 2006 O O . LYS A 1 274 ? -52.694 -15.425 81.835 1.00 92.00 274 LYS A O 1
ATOM 2011 N N . GLU A 1 275 ? -54.912 -15.812 81.896 1.00 93.94 275 GLU A N 1
ATOM 2012 C CA . GLU A 1 275 ? -55.034 -16.145 80.470 1.00 93.94 275 GLU A CA 1
ATOM 2013 C C . GLU A 1 275 ? -54.692 -14.948 79.575 1.00 93.94 275 GLU A C 1
ATOM 2015 O O . GLU A 1 275 ? -53.887 -15.076 78.651 1.00 93.94 275 GLU A O 1
ATOM 2020 N N . ILE A 1 276 ? -55.215 -13.758 79.893 1.00 93.38 276 ILE A N 1
ATOM 2021 C CA . ILE A 1 276 ? -54.904 -12.526 79.152 1.00 93.38 276 ILE A CA 1
ATOM 2022 C C . ILE A 1 276 ? -53.402 -12.221 79.220 1.00 93.38 276 ILE A C 1
ATOM 2024 O O . ILE A 1 276 ? -52.777 -11.944 78.195 1.00 93.38 276 ILE A O 1
ATOM 2028 N N . ARG A 1 277 ? -52.788 -12.322 80.406 1.00 92.19 277 ARG A N 1
ATOM 2029 C CA . ARG A 1 277 ? -51.337 -12.136 80.578 1.00 92.19 277 ARG A CA 1
ATOM 2030 C C . ARG A 1 277 ? -50.527 -13.118 79.729 1.00 92.19 277 ARG A C 1
ATOM 2032 O O . ARG A 1 277 ? -49.505 -12.737 79.156 1.00 92.19 277 ARG A O 1
ATOM 2039 N N . LEU A 1 278 ? -50.966 -14.372 79.639 1.00 92.88 278 LEU A N 1
ATOM 2040 C CA . LEU A 1 278 ? -50.313 -15.379 78.806 1.00 92.88 278 LEU A CA 1
ATOM 2041 C C . LEU A 1 278 ? -50.390 -15.007 77.319 1.00 92.88 278 LEU A C 1
ATOM 2043 O O . LEU A 1 278 ? -49.364 -15.038 76.643 1.00 92.88 278 LEU A O 1
ATOM 2047 N N . LEU A 1 279 ? -51.556 -14.575 76.829 1.00 91.38 279 LEU A N 1
ATOM 2048 C CA . LEU A 1 279 ? -51.730 -14.126 75.440 1.00 91.38 279 LEU A CA 1
ATOM 2049 C C . LEU A 1 279 ? -50.870 -12.898 75.105 1.00 91.38 279 LEU A C 1
ATOM 2051 O O . LEU A 1 279 ? -50.264 -12.844 74.031 1.00 91.38 279 LEU A O 1
ATOM 2055 N N . ILE A 1 280 ? -50.763 -11.941 76.034 1.00 90.81 280 ILE A N 1
ATOM 2056 C CA . ILE A 1 280 ? -49.886 -10.770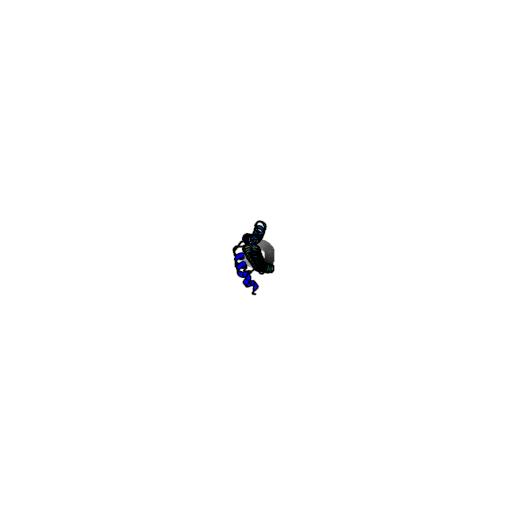 75.890 1.00 90.81 280 ILE A CA 1
ATOM 2057 C C . ILE A 1 280 ? -48.420 -11.209 75.790 1.00 90.81 280 ILE A C 1
ATOM 2059 O O . ILE A 1 280 ? -47.713 -10.768 74.883 1.00 90.81 280 ILE A O 1
ATOM 2063 N N . ARG A 1 281 ? -47.959 -12.118 76.663 1.00 87.81 281 ARG A N 1
ATOM 2064 C CA . ARG A 1 281 ? -46.580 -12.636 76.614 1.00 87.81 281 ARG A CA 1
ATOM 2065 C C . ARG A 1 281 ? -46.279 -13.375 75.321 1.00 87.81 281 ARG A C 1
ATOM 2067 O O . ARG A 1 281 ? -45.245 -13.101 74.719 1.00 87.81 281 ARG A O 1
ATOM 2074 N N . VAL A 1 282 ? -47.164 -14.267 74.880 1.00 88.69 282 VAL A N 1
ATOM 2075 C CA . VAL A 1 282 ? -46.989 -15.010 73.620 1.00 88.69 282 VAL A CA 1
ATOM 2076 C C . VAL A 1 282 ? -46.897 -14.044 72.440 1.00 88.69 282 VAL A C 1
ATOM 2078 O O . VAL A 1 282 ? -45.969 -14.144 71.641 1.00 88.69 282 VAL A O 1
ATOM 2081 N N . SER A 1 283 ? -47.788 -13.052 72.381 1.00 85.50 283 SER A N 1
ATOM 2082 C CA . SER A 1 283 ? -47.756 -12.025 71.332 1.00 85.50 283 SER A CA 1
ATOM 2083 C C . SER A 1 283 ? -46.455 -11.218 71.370 1.00 85.50 283 SER A C 1
ATOM 2085 O O . SER A 1 283 ? -45.821 -11.024 70.338 1.00 85.50 283 SER A O 1
ATOM 2087 N N . SER A 1 284 ? -45.998 -10.812 72.560 1.00 84.88 284 SER A N 1
ATOM 2088 C CA . SER A 1 284 ? -44.732 -10.083 72.709 1.00 84.88 284 SER A CA 1
ATOM 2089 C C . SER A 1 284 ? -43.510 -10.922 72.320 1.00 84.88 284 SER A C 1
ATOM 2091 O O . SER A 1 284 ? -42.563 -10.397 71.743 1.00 84.88 284 SER A O 1
ATOM 2093 N N . HIS A 1 285 ? -43.543 -12.231 72.586 1.00 84.38 285 HIS A N 1
ATOM 2094 C CA . HIS A 1 285 ? -42.483 -13.157 72.206 1.00 84.38 285 HIS A CA 1
ATOM 2095 C C . HIS A 1 285 ? -42.437 -13.360 70.689 1.00 84.38 285 HIS A C 1
ATOM 2097 O O . HIS A 1 285 ? -41.354 -13.380 70.118 1.00 84.38 285 HIS A O 1
ATOM 2103 N N . HIS A 1 286 ? -43.588 -13.486 70.019 1.00 81.50 286 HIS A N 1
ATOM 2104 C CA . HIS A 1 286 ? -43.634 -13.569 68.554 1.00 81.50 286 HIS A CA 1
ATOM 2105 C C . HIS A 1 286 ? -43.064 -12.311 67.893 1.00 81.50 286 HIS A C 1
ATOM 2107 O O . HIS A 1 286 ? -42.354 -12.420 66.901 1.00 81.50 286 HIS A O 1
ATOM 2113 N N . ILE A 1 287 ? -43.327 -11.141 68.476 1.00 81.69 287 ILE A N 1
ATOM 2114 C CA . ILE A 1 287 ? -42.788 -9.865 68.001 1.00 81.69 287 ILE A CA 1
ATOM 2115 C C . ILE A 1 287 ? -41.276 -9.765 68.242 1.00 81.69 287 ILE A C 1
ATOM 2117 O O . ILE A 1 287 ? -40.560 -9.310 67.368 1.00 81.69 287 ILE A O 1
ATOM 2121 N N . ALA A 1 288 ? -40.772 -10.210 69.396 1.00 73.94 288 ALA A N 1
ATOM 2122 C CA . ALA A 1 288 ? -39.337 -10.169 69.699 1.00 73.94 288 ALA A CA 1
ATOM 2123 C C . ALA A 1 288 ? -38.504 -11.215 68.930 1.00 73.94 288 ALA A C 1
ATOM 2125 O O . ALA A 1 288 ? -37.283 -11.096 68.866 1.00 73.94 288 ALA A O 1
ATOM 2126 N N . ALA A 1 289 ? -39.149 -12.262 68.410 1.00 66.88 289 ALA A N 1
ATOM 2127 C CA . ALA A 1 289 ? -38.514 -13.321 67.627 1.00 66.88 289 ALA A CA 1
ATOM 2128 C C . ALA A 1 289 ? -38.593 -13.099 66.103 1.00 66.88 289 ALA A C 1
ATOM 2130 O O . ALA A 1 289 ? -37.986 -13.879 65.367 1.00 66.88 289 ALA A O 1
ATOM 2131 N N . SER A 1 290 ? -39.350 -12.092 65.648 1.00 54.09 290 SER A N 1
ATOM 2132 C CA . SER A 1 290 ? -39.509 -11.706 64.234 1.00 54.09 290 SER A CA 1
ATOM 2133 C C . SER A 1 290 ? -38.646 -10.495 63.904 1.00 54.09 290 SER A C 1
ATOM 2135 O O . SER A 1 290 ? -38.142 -10.448 62.762 1.00 54.09 290 SER A O 1
#

pLDDT: mean 88.34, std 9.88, range [49.28, 98.25]